Protein AF-0000000067630186 (afdb_homodimer)

InterPro domains:
  IPR001079 Galectin, carbohydrate recognition domain [PF00337] (6-133)
  IPR001079 Galectin, carbohydrate recognition domain [PS51304] (6-136)
  IPR001079 Galectin, carbohydrate recognition domain [SM00276] (6-136)
  IPR001079 Galectin, carbohydrate recognition domain [SM00908] (10-135)
  IPR001079 Galectin, carbohydrate recognition domain [cd00070] (5-133)
  IPR013320 Concanavalin A-like lectin/glucanase domain superfamily [SSF49899] (4-134)
  IPR044156 Galectin-like [PTHR11346] (5-134)

Foldseek 3Di:
DDFDDAFDKDWDFDDAQKKKKWKWWFAPDPQFKKKKFFFLDSDPQGKTFWIWMDRAQAKIKIWIGHPNDTDDIDIDGDHPDDHGDMKMWMWHHHPFFTFIDIPNHTGDTHGGPDHSRSGTMMTMHTGIGTDDMDMDDDD/DDFDDAFDKDWDFDDAFKKKKWKWWFAPDPQFKKKKFFFLDPDPQGKTQWIWMDRAQAKIKIWIGHPNDTDDIDIDGDHPDDHGDMKMWMWHHHPFFTFIDIPNHTGDTHGGPDHSRSGTMMTMHTGIGTDDMDMDDDD

Sequence (278 aa):
MSSLPVPYKLPVSLSVGSCVIIKGTPIFINDPQLQVNFYTDMDEDSDIAFHFRVHFGNHVVMNRREFGIWMLEETTDYVPFEDGKQFELCIYVHYNEYEIKVNGIRIYGFVHRIPPSFVKMMQVSRDVSLTSVCVCNGRMSSLPVPYKLPVSLSVGSCVIIKGTPIFINDPQLQVNFYTDMDEDSDIAFHFRVHFGNHVVMNRREFGIWMLEETTDYVPFEDGKQFELCIYVHYNEYEIKVNGIRIYGFVHRIPPSFVKMMQVSRDVSLTSVCVCNGR

Structure (mmCIF, N/CA/C/O backbone):
data_AF-0000000067630186-model_v1
#
loop_
_entity.id
_entity.type
_entity.pdbx_description
1 polymer Galectin
#
loop_
_atom_site.group_PDB
_atom_site.id
_atom_site.type_symbol
_atom_site.label_atom_id
_atom_site.label_alt_id
_atom_site.label_comp_id
_atom_site.label_asym_id
_atom_site.label_entity_id
_atom_site.label_seq_id
_atom_site.pdbx_PDB_ins_code
_atom_site.Cartn_x
_atom_site.Cartn_y
_atom_site.Cartn_z
_atom_site.occupancy
_atom_site.B_iso_or_equiv
_atom_site.auth_seq_id
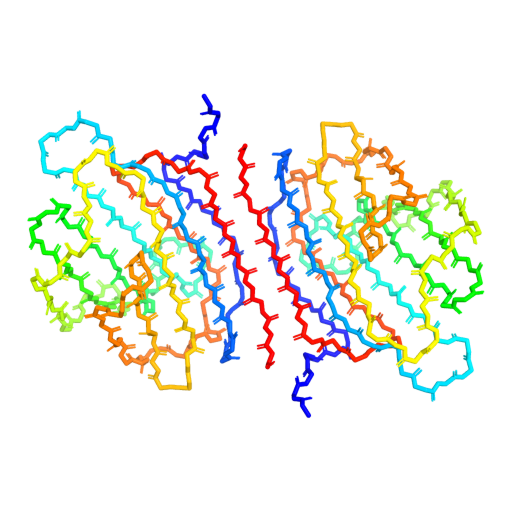_atom_site.auth_comp_id
_atom_site.auth_asym_id
_atom_site.auth_atom_id
_atom_site.pdbx_PDB_model_num
ATOM 1 N N . MET A 1 1 ? -4.945 -14.508 16.531 1 44.03 1 MET A N 1
ATOM 2 C CA . MET A 1 1 ? -4.266 -13.375 15.898 1 44.03 1 MET A CA 1
ATOM 3 C C . MET A 1 1 ? -5.023 -12.898 14.664 1 44.03 1 MET A C 1
ATOM 5 O O . MET A 1 1 ? -5.375 -13.703 13.797 1 44.03 1 MET A O 1
ATOM 9 N N . SER A 1 2 ? -5.633 -11.766 14.602 1 68.88 2 SER A N 1
ATOM 10 C CA . SER A 1 2 ? -6.637 -11.344 13.625 1 68.88 2 SER A CA 1
ATOM 11 C C . SER A 1 2 ? -6.066 -11.344 12.211 1 68.88 2 SER A C 1
ATOM 13 O O . SER A 1 2 ? -4.895 -11.016 12.008 1 68.88 2 SER A O 1
ATOM 15 N N . SER A 1 3 ? -6.523 -12.141 11.406 1 88.25 3 SER A N 1
ATOM 16 C CA . SER A 1 3 ? -6.137 -12.328 10.008 1 88.25 3 SER A CA 1
ATOM 17 C C . SER A 1 3 ? -6.938 -11.422 9.086 1 88.25 3 SER A C 1
ATOM 19 O O . SER A 1 3 ? -8.062 -11.031 9.414 1 88.25 3 SER A O 1
ATOM 21 N N . LEU A 1 4 ? -6.25 -10.961 8.078 1 96.12 4 LEU A N 1
ATOM 22 C CA . LEU A 1 4 ? -6.977 -10.234 7.039 1 96.12 4 LEU A CA 1
ATOM 23 C C . LEU A 1 4 ? -8.008 -11.133 6.371 1 96.12 4 LEU A C 1
ATOM 25 O O . LEU A 1 4 ? -7.836 -12.359 6.32 1 96.12 4 LEU A O 1
ATOM 29 N N . PRO A 1 5 ? -9.094 -10.57 6.012 1 95.56 5 PRO A N 1
ATOM 30 C CA . PRO A 1 5 ? -10.086 -11.398 5.316 1 95.56 5 PRO A CA 1
ATOM 31 C C . PRO A 1 5 ? -9.547 -12.008 4.027 1 95.56 5 PRO A C 1
ATOM 33 O O . PRO A 1 5 ? -8.711 -11.398 3.352 1 95.56 5 PRO A O 1
ATOM 36 N N . VAL A 1 6 ? -10.039 -13.219 3.652 1 97.44 6 VAL A N 1
ATOM 37 C CA . VAL A 1 6 ? -9.672 -13.891 2.408 1 97.44 6 VAL A CA 1
ATOM 38 C C . VAL A 1 6 ? -10.938 -14.305 1.655 1 97.44 6 VAL A C 1
ATOM 40 O O . VAL A 1 6 ? -11.797 -15 2.205 1 97.44 6 VAL A O 1
ATOM 43 N N . PRO A 1 7 ? -11.039 -13.906 0.423 1 98.12 7 PRO A N 1
ATOM 44 C CA . PRO A 1 7 ? -10.062 -13.172 -0.394 1 98.12 7 PRO A CA 1
ATOM 45 C C . PRO A 1 7 ? -9.859 -11.734 0.079 1 98.12 7 PRO A C 1
ATOM 47 O O . PRO A 1 7 ? -10.797 -11.102 0.579 1 98.12 7 PRO A O 1
ATOM 50 N N . TYR A 1 8 ? -8.617 -11.336 0.004 1 97.88 8 TYR A N 1
ATOM 51 C CA . TYR A 1 8 ? -8.242 -9.977 0.354 1 97.88 8 TYR A CA 1
ATOM 52 C C . TYR A 1 8 ? -7.996 -9.141 -0.896 1 97.88 8 TYR A C 1
ATOM 54 O O . TYR A 1 8 ? -7.152 -9.484 -1.725 1 97.88 8 TYR A O 1
ATOM 62 N N . LYS A 1 9 ? -8.758 -8.039 -1.012 1 98.12 9 LYS A N 1
ATOM 63 C CA . LYS A 1 9 ? -8.617 -7.133 -2.15 1 98.12 9 LYS A CA 1
ATOM 64 C C . LYS A 1 9 ? -8.055 -5.785 -1.716 1 98.12 9 LYS A C 1
ATOM 66 O O . LYS A 1 9 ? -8.438 -5.25 -0.675 1 98.12 9 LYS A O 1
ATOM 71 N N . LEU A 1 10 ? -7.152 -5.281 -2.496 1 98.19 10 LEU A N 1
ATOM 72 C CA . LEU A 1 10 ? -6.449 -4.043 -2.17 1 98.19 10 LEU A CA 1
ATOM 73 C C . LEU A 1 10 ? -6.188 -3.221 -3.428 1 98.19 10 LEU A C 1
ATOM 75 O O . LEU A 1 10 ? -5.535 -3.693 -4.359 1 98.19 10 LEU A O 1
ATOM 79 N N . PRO A 1 11 ? -6.793 -1.967 -3.529 1 98.25 11 PRO A N 1
ATOM 80 C CA . PRO A 1 11 ? -6.352 -1.099 -4.621 1 98.25 11 PRO A CA 1
ATOM 81 C C . PRO A 1 11 ? -4.852 -0.8 -4.57 1 98.25 11 PRO A C 1
ATOM 83 O O . PRO A 1 11 ? -4.309 -0.539 -3.496 1 98.25 11 PRO A O 1
ATOM 86 N N . VAL A 1 12 ? -4.215 -0.848 -5.707 1 98.38 12 VAL A N 1
ATOM 87 C CA . VAL A 1 12 ? -2.773 -0.617 -5.754 1 98.38 12 VAL A CA 1
ATOM 88 C C . VAL A 1 12 ? -2.42 0.188 -7 1 98.38 12 VAL A C 1
ATOM 90 O O . VAL A 1 12 ? -3.229 0.299 -7.926 1 98.38 12 VAL A O 1
ATOM 93 N N . SER A 1 13 ? -1.298 0.817 -6.969 1 97.5 13 SER A N 1
ATOM 94 C CA . SER A 1 13 ? -0.587 1.396 -8.109 1 97.5 13 SER A CA 1
ATOM 95 C C . SER A 1 13 ? 0.878 0.971 -8.117 1 97.5 13 SER A C 1
ATOM 97 O O . SER A 1 13 ? 1.63 1.297 -7.195 1 97.5 13 SER A O 1
ATOM 99 N N . LEU A 1 14 ? 1.224 0.322 -9.188 1 98.06 14 LEU A N 1
ATOM 100 C CA . LEU A 1 14 ? 2.562 -0.257 -9.219 1 98.06 14 LEU A CA 1
ATOM 101 C C . LEU A 1 14 ? 3.398 0.372 -10.328 1 98.06 14 LEU A C 1
ATOM 103 O O . LEU A 1 14 ? 2.873 0.71 -11.398 1 98.06 14 LEU A O 1
ATOM 107 N N . SER A 1 15 ? 4.652 0.539 -10.172 1 96.75 15 SER A N 1
ATOM 108 C CA . SER A 1 15 ? 5.648 1.012 -11.125 1 96.75 15 SER A CA 1
ATOM 109 C C . SER A 1 15 ? 7.016 0.389 -10.852 1 96.75 15 SER A C 1
ATOM 111 O O . SER A 1 15 ? 7.203 -0.293 -9.844 1 96.75 15 SER A O 1
ATOM 113 N N . VAL A 1 16 ? 7.898 0.562 -11.836 1 96.75 16 VAL A N 1
ATOM 114 C CA . VAL A 1 16 ? 9.266 0.097 -11.602 1 96.75 16 VAL A CA 1
ATOM 115 C C . VAL A 1 16 ? 9.758 0.61 -10.25 1 96.75 16 VAL A C 1
ATOM 117 O O . VAL A 1 16 ? 9.594 1.789 -9.93 1 96.75 16 VAL A O 1
ATOM 120 N N . GLY A 1 17 ? 10.273 -0.293 -9.43 1 96.75 17 GLY A N 1
ATOM 121 C CA . GLY A 1 17 ? 10.742 0.065 -8.102 1 96.75 17 GLY A CA 1
A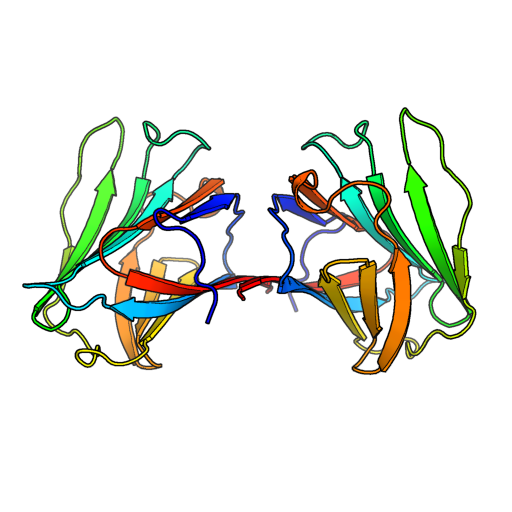TOM 122 C C . GLY A 1 17 ? 9.75 -0.272 -7.004 1 96.75 17 GLY A C 1
ATOM 123 O O . GLY A 1 17 ? 10.094 -0.257 -5.82 1 96.75 17 GLY A O 1
ATOM 124 N N . SER A 1 18 ? 8.523 -0.605 -7.34 1 98.12 18 SER A N 1
ATOM 125 C CA . SER A 1 18 ? 7.531 -1.033 -6.363 1 98.12 18 SER A CA 1
ATOM 126 C C . SER A 1 18 ? 7.832 -2.436 -5.844 1 98.12 18 SER A C 1
ATOM 128 O O . SER A 1 18 ? 8.578 -3.188 -6.473 1 98.12 18 SER A O 1
ATOM 130 N N . CYS A 1 19 ? 7.254 -2.73 -4.699 1 98.38 19 CYS A N 1
ATOM 131 C CA . CYS A 1 19 ? 7.262 -4.098 -4.195 1 98.38 19 CYS A CA 1
ATOM 132 C C . CYS A 1 19 ? 6 -4.395 -3.395 1 98.38 19 CYS A C 1
ATOM 134 O O . CYS A 1 19 ? 5.445 -3.50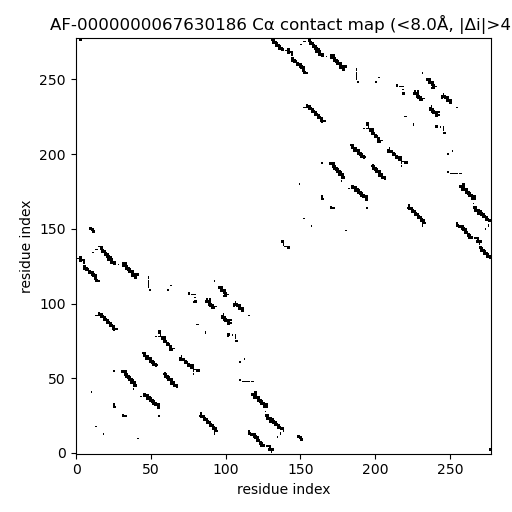2 -2.748 1 98.38 19 CYS A O 1
ATOM 136 N N . VAL A 1 20 ? 5.555 -5.617 -3.447 1 98.81 20 VAL A N 1
ATOM 137 C CA . VAL A 1 20 ? 4.434 -6.145 -2.674 1 98.81 20 VAL A CA 1
ATOM 138 C C . VAL A 1 20 ? 4.918 -7.258 -1.752 1 98.81 20 VAL A C 1
ATOM 140 O O . VAL A 1 20 ? 5.578 -8.203 -2.201 1 98.81 20 VAL A O 1
ATOM 143 N N . ILE A 1 21 ? 4.645 -7.156 -0.469 1 98.75 21 ILE A N 1
ATOM 144 C CA . ILE A 1 21 ? 5.039 -8.156 0.514 1 98.75 21 ILE A CA 1
ATOM 145 C C . ILE A 1 21 ? 3.797 -8.758 1.17 1 98.75 21 ILE A C 1
ATOM 147 O O . ILE A 1 21 ? 2.977 -8.031 1.738 1 98.75 21 ILE A O 1
ATOM 151 N N . ILE A 1 22 ? 3.641 -10.047 1.061 1 98.56 22 ILE A N 1
ATOM 152 C CA . ILE A 1 22 ? 2.504 -10.773 1.615 1 98.56 22 ILE A CA 1
ATOM 153 C C . ILE A 1 22 ? 2.994 -11.789 2.645 1 98.56 22 ILE A C 1
ATOM 155 O O . ILE A 1 22 ? 3.881 -12.594 2.355 1 98.56 22 ILE A O 1
ATOM 159 N N . LYS A 1 23 ? 2.518 -11.742 3.807 1 98.19 23 LYS A N 1
ATOM 160 C CA . LYS A 1 23 ? 2.85 -12.695 4.863 1 98.19 23 LYS A CA 1
ATOM 161 C C . LYS A 1 23 ? 1.609 -13.445 5.336 1 98.19 23 LYS A C 1
ATOM 163 O O . LYS A 1 23 ? 0.537 -12.852 5.48 1 98.19 23 LYS A O 1
ATOM 168 N N . GLY A 1 24 ? 1.775 -14.688 5.578 1 97.12 24 GLY A N 1
ATOM 169 C CA . GLY A 1 24 ? 0.671 -15.516 6.043 1 97.12 24 GLY A CA 1
ATOM 170 C C . GLY A 1 24 ? 1.074 -16.953 6.316 1 97.12 24 GLY A C 1
ATOM 171 O O . GLY A 1 24 ? 2.264 -17.266 6.344 1 97.12 24 GLY A O 1
ATOM 172 N N . THR A 1 25 ? 0.092 -17.766 6.605 1 96.62 25 THR A N 1
ATOM 173 C CA . THR A 1 25 ? 0.254 -19.203 6.852 1 96.62 25 THR A CA 1
ATOM 174 C C . THR A 1 25 ? -0.774 -20 6.059 1 96.62 25 THR A C 1
ATOM 176 O O . THR A 1 25 ? -1.938 -19.609 5.965 1 96.62 25 THR A O 1
ATOM 179 N N . PRO A 1 26 ? -0.304 -21.078 5.445 1 95.94 26 PRO A N 1
ATOM 180 C CA . PRO A 1 26 ? -1.307 -21.938 4.82 1 95.94 26 PRO A CA 1
ATOM 181 C C . PRO A 1 26 ? -2.293 -22.516 5.828 1 95.94 26 PRO A C 1
ATOM 183 O O . PRO A 1 26 ? -1.905 -22.859 6.949 1 95.94 26 PRO A O 1
ATOM 186 N N . ILE A 1 27 ? -3.539 -22.547 5.402 1 94.94 27 ILE A N 1
ATOM 187 C CA . ILE A 1 27 ? -4.52 -23.203 6.254 1 94.94 27 ILE A CA 1
ATOM 188 C C . ILE A 1 27 ? -4.312 -24.719 6.199 1 94.94 27 ILE A C 1
ATOM 190 O O . ILE A 1 27 ? -3.803 -25.25 5.207 1 94.94 27 ILE A O 1
ATOM 194 N N . PHE A 1 28 ? -4.758 -25.391 7.27 1 92.31 28 PHE A N 1
ATOM 195 C CA . PHE A 1 28 ? -4.531 -26.828 7.371 1 92.31 28 PHE A CA 1
ATOM 196 C C . PHE A 1 28 ? -5.578 -27.609 6.586 1 92.31 28 PHE A C 1
ATOM 198 O O . PHE A 1 28 ? -6.621 -27.984 7.129 1 92.31 28 PHE A O 1
ATOM 205 N N . ILE A 1 29 ? -5.316 -27.875 5.344 1 93.69 29 ILE A N 1
ATOM 206 C CA . ILE A 1 29 ? -6.152 -28.688 4.477 1 93.69 29 ILE A CA 1
ATOM 207 C C . ILE A 1 29 ? -5.277 -29.516 3.531 1 93.69 29 ILE A C 1
ATOM 209 O O . ILE A 1 29 ? -4.051 -29.375 3.545 1 93.69 29 ILE A O 1
ATOM 213 N N . ASN A 1 30 ? -5.941 -30.375 2.781 1 91.44 30 ASN A N 1
ATOM 214 C CA . ASN A 1 30 ? -5.207 -31.141 1.783 1 91.44 30 ASN A CA 1
ATOM 215 C C . ASN A 1 30 ? -4.812 -30.281 0.589 1 91.44 30 ASN A C 1
ATOM 217 O O . ASN A 1 30 ? -5.664 -29.625 -0.026 1 91.44 30 ASN A O 1
ATOM 221 N N . ASP A 1 31 ? -3.561 -30.094 0.318 1 91.69 31 ASP A N 1
ATOM 222 C CA . ASP A 1 31 ? -2.986 -29.391 -0.823 1 91.69 31 ASP A CA 1
ATOM 223 C C . ASP A 1 31 ? -3.361 -27.906 -0.799 1 91.69 31 ASP A C 1
ATOM 225 O O . ASP A 1 31 ? -3.979 -27.406 -1.739 1 91.69 31 ASP A O 1
ATOM 229 N N . PRO A 1 32 ? -3.131 -27.234 0.315 1 95.06 32 PRO A N 1
ATOM 230 C CA . PRO A 1 32 ? -3.443 -25.797 0.381 1 95.06 32 PRO A CA 1
ATOM 231 C C . PRO A 1 32 ? -2.785 -25 -0.741 1 95.06 32 PRO A C 1
ATOM 233 O O . PRO A 1 32 ? -1.66 -25.312 -1.143 1 95.06 32 PRO A O 1
ATOM 236 N N . GLN A 1 33 ? -3.535 -23.984 -1.229 1 96.75 33 GLN A N 1
ATOM 237 C CA . GLN A 1 33 ? -3.041 -23.141 -2.305 1 96.75 33 GLN A CA 1
ATOM 238 C C . GLN A 1 33 ? -3.078 -21.672 -1.903 1 96.75 33 GLN A C 1
ATOM 240 O O . GLN A 1 33 ? -3.852 -21.281 -1.027 1 96.75 33 GLN A O 1
ATOM 245 N N . LEU A 1 34 ? -2.229 -20.906 -2.436 1 97.88 34 LEU A N 1
ATOM 246 C CA . LEU A 1 34 ? -2.275 -19.453 -2.424 1 97.88 34 LEU A CA 1
ATOM 247 C C . LEU A 1 34 ? -2.357 -18.891 -3.844 1 97.88 34 LEU A C 1
ATOM 249 O O . LEU A 1 34 ? -1.664 -19.375 -4.742 1 97.88 34 LEU A O 1
ATOM 253 N N . GLN A 1 35 ? -3.195 -17.906 -3.988 1 98.69 35 GLN A N 1
ATOM 254 C CA . GLN A 1 35 ? -3.334 -17.25 -5.285 1 98.69 35 GLN A CA 1
ATOM 255 C C . GLN A 1 35 ? -3.236 -15.727 -5.145 1 98.69 35 GLN A C 1
ATOM 257 O O . GLN A 1 35 ? -3.828 -15.141 -4.234 1 98.69 35 GLN A O 1
ATOM 262 N N . VAL A 1 36 ? -2.434 -15.117 -5.996 1 98.88 36 VAL A N 1
ATOM 263 C CA . VAL A 1 36 ? -2.312 -13.664 -6.086 1 98.88 36 VAL A CA 1
ATOM 264 C C . VAL A 1 36 ? -2.596 -13.211 -7.512 1 98.88 36 VAL A C 1
ATOM 266 O O . VAL A 1 36 ? -1.981 -13.703 -8.461 1 98.88 36 VAL A O 1
ATOM 269 N N . ASN A 1 37 ? -3.562 -12.328 -7.652 1 98.88 37 ASN A N 1
ATOM 270 C CA . ASN A 1 37 ? -3.852 -11.734 -8.953 1 98.88 37 ASN A CA 1
ATOM 271 C C . ASN A 1 37 ? -3.633 -10.219 -8.945 1 98.88 37 ASN A C 1
ATOM 273 O O . ASN A 1 37 ? -4.074 -9.531 -8.023 1 98.88 37 ASN A O 1
ATOM 277 N N . PHE A 1 38 ? -2.883 -9.688 -9.961 1 98.88 38 PHE A N 1
ATOM 278 C CA . PHE A 1 38 ? -2.824 -8.266 -10.266 1 98.88 38 PHE A CA 1
ATOM 279 C C . PHE A 1 38 ? -3.785 -7.918 -11.398 1 98.88 38 PHE A C 1
ATOM 281 O O . PHE A 1 38 ? -3.504 -8.195 -12.57 1 98.88 38 PHE A O 1
ATOM 288 N N . TYR A 1 39 ? -4.867 -7.254 -11.062 1 98.88 39 TYR A N 1
ATOM 289 C CA . TYR A 1 39 ? -5.898 -6.922 -12.039 1 98.88 39 TYR A CA 1
ATOM 290 C C . TYR A 1 39 ? -5.648 -5.547 -12.648 1 98.88 39 TYR A C 1
ATOM 292 O O . TYR A 1 39 ? -5.164 -4.637 -11.969 1 98.88 39 TYR A O 1
ATOM 300 N N . THR A 1 40 ? -6.062 -5.383 -13.922 1 98.75 40 THR A N 1
ATOM 301 C CA . THR A 1 40 ? -5.82 -4.125 -14.617 1 98.75 40 THR A CA 1
ATOM 302 C C . THR A 1 40 ? -6.961 -3.139 -14.367 1 98.75 40 THR A C 1
ATOM 304 O O . THR A 1 40 ? -6.91 -1.997 -14.828 1 98.75 40 THR A O 1
ATOM 307 N N . ASP A 1 41 ? -8.031 -3.529 -13.656 1 98.12 41 ASP A N 1
ATOM 308 C CA . ASP A 1 41 ? -9.117 -2.678 -13.188 1 98.12 41 ASP A CA 1
ATOM 309 C C . ASP A 1 41 ? -9.648 -3.162 -11.836 1 98.12 41 ASP A C 1
ATOM 311 O O . ASP A 1 41 ? -9.195 -4.18 -11.312 1 98.12 41 ASP A O 1
ATOM 315 N N . MET A 1 42 ? -10.57 -2.477 -11.266 1 96.38 42 MET A N 1
ATOM 316 C CA . MET A 1 42 ? -11.094 -2.773 -9.938 1 96.38 42 MET A CA 1
ATOM 317 C C . MET A 1 42 ? -12.031 -3.977 -9.977 1 96.38 42 MET A C 1
ATOM 319 O O . MET A 1 42 ? -12.383 -4.527 -8.938 1 96.38 42 MET A O 1
ATOM 323 N N . ASP A 1 43 ? -12.328 -4.395 -11.195 1 96.62 43 ASP A N 1
ATOM 324 C CA . ASP A 1 43 ? -13.258 -5.504 -11.359 1 96.62 43 ASP A CA 1
ATOM 325 C C . ASP A 1 43 ? -12.516 -6.801 -11.68 1 96.62 43 ASP A C 1
ATOM 327 O O . ASP A 1 43 ? -11.539 -6.797 -12.43 1 96.62 43 ASP A O 1
ATOM 331 N N . GLU A 1 44 ? -13.008 -7.91 -11.25 1 96.25 44 GLU A N 1
ATOM 332 C CA . GLU A 1 44 ? -12.328 -9.195 -11.375 1 96.25 44 GLU A CA 1
ATOM 333 C C . GLU A 1 44 ? -12.477 -9.766 -12.781 1 96.25 44 GLU A C 1
ATOM 335 O O . GLU A 1 44 ? -11.852 -10.773 -13.117 1 96.25 44 GLU A O 1
ATOM 340 N N . ASP A 1 45 ? -13.281 -9.109 -13.648 1 97.31 45 ASP A N 1
ATOM 341 C CA . ASP A 1 45 ? -13.422 -9.531 -15.039 1 97.31 45 ASP A CA 1
ATOM 342 C C . ASP A 1 45 ? -12.359 -8.891 -15.922 1 97.31 45 ASP A C 1
ATOM 344 O O . ASP A 1 45 ? -12.195 -9.273 -17.078 1 97.31 45 ASP A O 1
ATOM 348 N N . SER A 1 46 ? -11.633 -7.98 -15.32 1 98.38 46 SER A N 1
ATOM 349 C CA . SER A 1 46 ? -10.602 -7.297 -16.094 1 98.38 46 SER A CA 1
ATOM 350 C C . SER A 1 46 ? -9.406 -8.211 -16.344 1 98.38 46 SER A C 1
ATOM 352 O O . SER A 1 46 ? -9.383 -9.359 -15.891 1 98.38 46 SER A O 1
ATOM 354 N N . ASP A 1 47 ? -8.516 -7.723 -17.156 1 98.75 47 ASP A N 1
ATOM 355 C CA . ASP A 1 47 ? -7.305 -8.484 -17.453 1 98.75 47 ASP A CA 1
ATOM 356 C C . ASP A 1 47 ? -6.453 -8.68 -16.203 1 98.75 47 ASP A C 1
ATOM 358 O O . ASP A 1 47 ? -6.551 -7.895 -15.25 1 98.75 47 ASP A O 1
ATOM 362 N N . ILE A 1 48 ? -5.734 -9.75 -16.172 1 98.88 48 ILE A N 1
ATOM 363 C CA . ILE A 1 48 ? -4.785 -10.062 -15.117 1 98.88 48 ILE A CA 1
ATOM 364 C C . ILE A 1 48 ? -3.359 -9.953 -15.648 1 98.88 48 ILE A C 1
ATOM 366 O O . ILE A 1 48 ? -2.945 -10.742 -16.5 1 98.88 48 ILE A O 1
ATOM 370 N N . ALA A 1 49 ? -2.629 -8.992 -15.141 1 98.88 49 ALA A N 1
ATOM 371 C CA . ALA A 1 49 ? -1.269 -8.75 -15.609 1 98.88 49 ALA A CA 1
ATOM 372 C C . ALA A 1 49 ? -0.307 -9.812 -15.086 1 98.88 49 ALA A C 1
ATOM 374 O O . ALA A 1 49 ? 0.671 -10.156 -15.758 1 98.88 49 ALA A O 1
ATOM 375 N N . PHE A 1 50 ? -0.61 -10.312 -13.938 1 98.88 50 PHE A N 1
ATOM 376 C CA . PHE A 1 50 ? 0.221 -11.312 -13.266 1 98.88 50 PHE A CA 1
ATOM 377 C C . PHE A 1 50 ? -0.623 -12.203 -12.367 1 98.88 50 PHE A C 1
ATOM 379 O O . PHE A 1 50 ? -1.321 -11.719 -11.477 1 98.88 50 PHE A O 1
ATOM 386 N N . HIS A 1 51 ? -0.661 -13.391 -12.633 1 98.81 51 HIS A N 1
ATOM 387 C CA . HIS A 1 51 ? -1.307 -14.445 -11.867 1 98.81 51 HIS A CA 1
ATOM 388 C C . HIS A 1 51 ? -0.276 -15.375 -11.227 1 98.81 51 HIS A C 1
ATOM 390 O O . HIS A 1 51 ? 0.576 -15.93 -11.922 1 98.81 51 HIS A O 1
ATOM 396 N N . PHE A 1 52 ? -0.333 -15.523 -9.977 1 98.69 52 PHE A N 1
ATOM 397 C CA . PHE A 1 52 ? 0.552 -16.406 -9.219 1 98.69 52 PHE A CA 1
ATOM 398 C C . PHE A 1 52 ? -0.251 -17.406 -8.391 1 98.69 52 PHE A C 1
ATOM 400 O O . PHE A 1 52 ? -1.083 -17.016 -7.574 1 98.69 52 PHE A O 1
ATOM 407 N N . ARG A 1 53 ? -0.061 -18.594 -8.609 1 97.69 53 ARG A N 1
ATOM 408 C CA . ARG A 1 53 ? -0.698 -19.641 -7.828 1 97.69 53 ARG A CA 1
ATOM 409 C C . ARG A 1 53 ? 0.328 -20.672 -7.352 1 97.69 53 ARG A C 1
ATOM 411 O O . ARG A 1 53 ? 1.077 -21.219 -8.156 1 97.69 53 ARG A O 1
ATOM 418 N N . VAL A 1 54 ? 0.333 -20.953 -6.074 1 96.56 54 VAL A N 1
ATOM 419 C CA . VAL A 1 54 ? 1.258 -21.938 -5.547 1 96.56 54 VAL A CA 1
ATOM 420 C C . VAL A 1 54 ? 0.476 -23.047 -4.848 1 96.56 54 VAL A C 1
ATOM 422 O O . VAL A 1 54 ? -0.496 -22.781 -4.137 1 96.56 54 VAL A O 1
ATOM 425 N N . HIS A 1 55 ? 0.801 -24.234 -5.219 1 94.69 55 HIS A N 1
ATOM 426 C CA . HIS A 1 55 ? 0.467 -25.406 -4.434 1 94.69 55 HIS A CA 1
ATOM 427 C C . HIS A 1 55 ? 1.537 -25.688 -3.385 1 94.69 55 HIS A C 1
ATOM 429 O O . HIS A 1 55 ? 2.619 -26.188 -3.715 1 94.69 55 HIS A O 1
ATOM 435 N N . PHE A 1 56 ? 1.236 -25.359 -2.141 1 92.88 56 PHE A N 1
ATOM 436 C CA . PHE A 1 56 ? 2.254 -25.422 -1.1 1 92.88 56 PHE A CA 1
ATOM 437 C C . PHE A 1 56 ? 2.908 -26.797 -1.056 1 92.88 56 PHE A C 1
ATOM 439 O O . PHE A 1 56 ? 2.223 -27.812 -0.935 1 92.88 56 PHE A O 1
ATOM 446 N N . GLY A 1 57 ? 4.219 -26.797 -1.172 1 83 57 GLY A N 1
ATOM 447 C CA . GLY A 1 57 ? 4.984 -28.031 -1.134 1 83 57 GLY A CA 1
ATOM 448 C C . GLY A 1 57 ? 5.023 -28.75 -2.467 1 83 57 GLY A C 1
ATOM 449 O O . GLY A 1 57 ? 5.668 -29.797 -2.596 1 83 57 GLY A O 1
ATOM 450 N N . ASN A 1 58 ? 4.492 -28.188 -3.549 1 90.31 58 ASN A N 1
ATOM 451 C CA . ASN A 1 58 ? 4.395 -28.922 -4.812 1 90.31 58 ASN A CA 1
ATOM 452 C C . ASN A 1 58 ? 4.953 -28.094 -5.973 1 90.31 58 ASN A C 1
ATOM 454 O O . ASN A 1 58 ? 6.098 -28.297 -6.379 1 90.31 58 ASN A O 1
ATOM 458 N N . HIS A 1 59 ? 4.098 -27.078 -6.418 1 94.44 59 HIS A N 1
ATOM 459 C CA . HIS A 1 59 ? 4.594 -26.312 -7.559 1 94.44 59 HIS A CA 1
ATOM 460 C C . HIS A 1 59 ? 3.928 -24.953 -7.633 1 94.44 59 HIS A C 1
ATOM 462 O O . HIS A 1 59 ? 2.934 -24.688 -6.945 1 94.44 59 HIS A O 1
ATOM 468 N N . VAL A 1 60 ? 4.492 -24.078 -8.445 1 96.5 60 VAL A N 1
ATOM 469 C CA . VAL A 1 60 ? 4.012 -22.719 -8.688 1 96.5 60 VAL A CA 1
ATOM 470 C C . VAL A 1 60 ? 3.588 -22.578 -10.148 1 96.5 60 VAL A C 1
ATOM 472 O O . VAL A 1 60 ? 4.273 -23.062 -11.047 1 96.5 60 VAL A O 1
ATOM 475 N N . VAL A 1 61 ? 2.467 -21.969 -10.328 1 97.69 61 VAL A N 1
ATOM 476 C CA . VAL A 1 61 ? 1.974 -21.641 -11.656 1 97.69 61 VAL A CA 1
ATOM 477 C C . VAL A 1 61 ? 1.877 -20.125 -11.82 1 97.69 61 VAL A C 1
ATOM 479 O O . VAL A 1 61 ? 1.367 -19.438 -10.93 1 97.69 61 VAL A O 1
ATOM 482 N N . MET A 1 62 ? 2.412 -19.578 -12.906 1 98.12 62 MET A N 1
ATOM 483 C CA . MET A 1 62 ? 2.314 -18.156 -13.25 1 98.12 62 MET A CA 1
ATOM 484 C C . MET A 1 62 ? 1.731 -17.969 -14.648 1 98.12 62 MET A C 1
ATOM 486 O O . MET A 1 62 ? 1.962 -18.797 -15.531 1 98.12 62 MET A O 1
ATOM 490 N N . ASN A 1 63 ? 0.963 -16.969 -14.781 1 98.56 63 ASN A N 1
ATOM 491 C CA . ASN A 1 63 ? 0.278 -16.703 -16.047 1 98.56 63 ASN A CA 1
ATOM 492 C C . ASN A 1 63 ? -0.243 -15.281 -16.125 1 98.56 63 ASN A C 1
ATOM 494 O O . ASN A 1 63 ? 0.054 -14.461 -15.25 1 98.56 63 ASN A O 1
ATOM 498 N N . ARG A 1 64 ? -0.862 -14.93 -17.141 1 98.44 64 ARG A N 1
ATOM 499 C CA . ARG A 1 64 ? -1.642 -13.711 -17.297 1 98.44 64 ARG A CA 1
ATOM 500 C C . ARG A 1 64 ? -2.934 -13.984 -18.062 1 98.44 64 ARG A C 1
ATOM 502 O O . ARG A 1 64 ? -3.051 -15 -18.75 1 98.44 64 ARG A O 1
ATOM 509 N N . ARG A 1 65 ? -3.863 -13.219 -17.875 1 98.69 65 ARG A N 1
ATOM 510 C CA . ARG A 1 65 ? -5.145 -13.336 -18.562 1 98.69 65 ARG A CA 1
ATOM 511 C C . ARG A 1 65 ? -5.473 -12.055 -19.328 1 98.69 65 ARG A C 1
ATOM 513 O O . ARG A 1 65 ? -5.473 -10.969 -18.75 1 98.69 65 ARG A O 1
ATOM 520 N N . GLU A 1 66 ? -5.684 -12.188 -20.609 1 97.75 66 GLU A N 1
ATOM 521 C CA . GLU A 1 66 ? -6.039 -11.062 -21.469 1 97.75 66 GLU A CA 1
ATOM 522 C C . GLU A 1 66 ? -7.316 -11.344 -22.25 1 97.75 66 GLU A C 1
ATOM 524 O O . GLU A 1 66 ? -7.438 -12.391 -22.891 1 97.75 66 GLU A O 1
ATOM 529 N N . PHE A 1 67 ? -8.195 -10.43 -22.125 1 96.62 67 PHE A N 1
ATOM 530 C CA . PHE A 1 67 ? -9.469 -10.539 -22.812 1 96.62 67 PHE A CA 1
ATOM 531 C C . PHE A 1 67 ? -10.156 -11.867 -22.484 1 96.62 67 PHE A C 1
ATOM 533 O O . PHE A 1 67 ? -10.641 -12.555 -23.391 1 96.62 67 PHE A O 1
ATOM 540 N N . GLY A 1 68 ? -10.016 -12.219 -21.312 1 96.25 68 GLY A N 1
ATOM 541 C CA . GLY A 1 68 ? -10.719 -13.391 -20.812 1 96.25 68 GLY A CA 1
ATOM 542 C C . GLY A 1 68 ? -10.008 -14.695 -21.125 1 96.25 68 GLY A C 1
ATOM 543 O O . GLY A 1 68 ? -10.516 -15.773 -20.797 1 96.25 68 GLY A O 1
ATOM 544 N N . ILE A 1 69 ? -8.844 -14.594 -21.719 1 97.75 69 ILE A N 1
ATOM 545 C CA . ILE A 1 69 ? -8.148 -15.797 -22.156 1 97.75 69 ILE A CA 1
ATOM 546 C C . ILE A 1 69 ? -6.832 -15.938 -21.391 1 97.75 69 ILE A C 1
ATOM 548 O O . ILE A 1 69 ? -6.027 -15.008 -21.344 1 97.75 69 ILE A O 1
ATOM 552 N N . TRP A 1 70 ? -6.73 -17.078 -20.75 1 98.25 70 TRP A N 1
ATOM 553 C CA . TRP A 1 70 ? -5.441 -17.391 -20.141 1 98.25 70 TRP A CA 1
ATOM 554 C C . TRP A 1 70 ? -4.383 -17.656 -21.219 1 98.25 70 TRP A C 1
ATOM 556 O O . TRP A 1 70 ? -4.648 -18.328 -22.219 1 98.25 70 TRP A O 1
ATOM 566 N N . MET A 1 71 ? -3.174 -17.109 -20.953 1 97.88 71 MET A N 1
ATOM 567 C CA . MET A 1 71 ? -2.119 -17.266 -21.953 1 97.88 71 MET A CA 1
ATOM 568 C C . MET A 1 71 ? -1.219 -18.438 -21.625 1 97.88 71 MET A C 1
ATOM 570 O O . MET A 1 71 ? -1.692 -19.469 -21.125 1 97.88 71 MET A O 1
ATOM 574 N N . LEU A 1 72 ? 0.047 -18.422 -22.125 1 96.62 72 LEU A N 1
ATOM 575 C CA . LEU A 1 72 ? 0.95 -19.531 -21.859 1 96.62 72 LEU A CA 1
ATOM 576 C C . LEU A 1 72 ? 1.382 -19.547 -20.406 1 96.62 72 LEU A C 1
ATOM 578 O O . LEU A 1 72 ? 1.962 -18.578 -19.906 1 96.62 72 LEU A O 1
ATOM 582 N N . GLU A 1 73 ? 1.14 -20.625 -19.797 1 97.06 73 GLU A N 1
ATOM 583 C CA . GLU A 1 73 ? 1.479 -20.781 -18.391 1 97.06 73 GLU A CA 1
ATOM 584 C C . GLU A 1 73 ? 2.975 -21.031 -18.203 1 97.06 73 GLU A C 1
ATOM 586 O O . GLU A 1 73 ? 3.594 -21.75 -19 1 97.06 73 GLU A O 1
ATOM 591 N N . GLU A 1 74 ? 3.531 -20.422 -17.219 1 97.38 74 GLU A N 1
ATOM 592 C CA . GLU A 1 74 ? 4.887 -20.688 -16.75 1 97.38 74 GLU A CA 1
ATOM 593 C C . GLU A 1 74 ? 4.879 -21.359 -15.383 1 97.38 74 GLU A C 1
ATOM 595 O O . GLU A 1 74 ? 4.156 -20.938 -14.477 1 97.38 74 GLU A O 1
ATOM 600 N N . THR A 1 75 ? 5.699 -22.453 -15.219 1 96.75 75 THR A N 1
ATOM 601 C CA . THR A 1 75 ? 5.652 -23.203 -13.977 1 96.75 75 THR A CA 1
ATOM 602 C C . THR A 1 75 ? 7.059 -23.438 -13.43 1 96.75 75 THR A C 1
ATOM 604 O O . THR A 1 75 ? 8.039 -23.359 -14.172 1 96.75 75 THR A O 1
ATOM 607 N N . THR A 1 76 ? 7.113 -23.547 -12.188 1 95.69 76 THR A N 1
ATOM 608 C CA . THR A 1 76 ? 8.336 -24 -11.523 1 95.69 76 THR A CA 1
ATOM 609 C C . THR A 1 76 ? 8.016 -24.922 -10.359 1 95.69 76 THR A C 1
ATOM 611 O O . THR A 1 76 ? 6.988 -24.766 -9.695 1 95.69 76 THR A O 1
ATOM 614 N N . ASP A 1 77 ? 8.945 -25.891 -10.062 1 92.94 77 ASP A N 1
ATOM 615 C CA . ASP A 1 77 ? 8.758 -26.828 -8.961 1 92.94 77 ASP A CA 1
ATOM 616 C C . ASP A 1 77 ? 9.547 -26.406 -7.73 1 92.94 77 ASP A C 1
ATOM 618 O O . ASP A 1 77 ? 9.43 -27 -6.664 1 92.94 77 ASP A O 1
ATOM 622 N N . TYR A 1 78 ? 10.258 -25.453 -7.945 1 89.81 78 TYR A N 1
ATOM 623 C CA . TYR A 1 78 ? 11 -24.938 -6.801 1 89.81 78 TYR A CA 1
ATOM 624 C C . TYR A 1 78 ? 10.109 -24.078 -5.914 1 89.81 78 TYR A C 1
ATOM 626 O O . TYR A 1 78 ? 9.789 -22.938 -6.27 1 89.81 78 TYR A O 1
ATOM 634 N N . VAL A 1 79 ? 9.719 -24.594 -4.766 1 86.25 79 VAL A N 1
ATOM 635 C CA . VAL A 1 79 ? 8.766 -23.922 -3.883 1 86.25 79 VAL A CA 1
ATOM 636 C C . VAL A 1 79 ? 9.32 -23.891 -2.461 1 86.25 79 VAL A C 1
ATOM 638 O O . VAL A 1 79 ? 9.117 -24.812 -1.682 1 86.25 79 VAL A O 1
ATOM 641 N N . PRO A 1 80 ? 9.984 -22.812 -2.072 1 90.69 80 PRO A N 1
ATOM 642 C CA . PRO A 1 80 ? 10.562 -22.766 -0.729 1 90.69 80 PRO A CA 1
ATOM 643 C C . PRO A 1 80 ? 9.555 -22.328 0.334 1 90.69 80 PRO A C 1
ATOM 645 O O . PRO A 1 80 ? 9.773 -21.344 1.038 1 90.69 80 PRO A O 1
ATOM 648 N N . PHE A 1 81 ? 8.438 -23.031 0.471 1 89.75 81 PHE A N 1
ATOM 649 C CA . PHE A 1 81 ? 7.438 -22.922 1.527 1 89.75 81 PHE A CA 1
ATOM 650 C C . PHE A 1 81 ? 7.531 -24.109 2.486 1 89.75 81 PHE A C 1
ATOM 652 O O . PHE A 1 81 ? 7.887 -25.219 2.08 1 89.75 81 PHE A O 1
ATOM 659 N N . GLU A 1 82 ? 7.438 -23.828 3.67 1 84.56 82 GLU A N 1
ATOM 660 C CA . GLU A 1 82 ? 7.375 -24.922 4.648 1 84.56 82 GLU A CA 1
ATOM 661 C C . GLU A 1 82 ? 5.941 -25.141 5.129 1 84.56 82 GLU A C 1
ATOM 663 O O . GLU A 1 82 ? 5.227 -24.188 5.438 1 84.56 82 GLU A O 1
ATOM 668 N N . ASP A 1 83 ? 5.621 -26.391 5.148 1 77.81 83 ASP A N 1
ATOM 669 C CA . ASP A 1 83 ? 4.254 -26.734 5.531 1 77.81 83 ASP A CA 1
ATOM 670 C C . ASP A 1 83 ? 3.92 -26.188 6.922 1 77.81 83 ASP A C 1
ATOM 672 O O . ASP A 1 83 ? 4.684 -26.375 7.867 1 77.81 83 ASP A O 1
ATOM 676 N N . GLY A 1 84 ? 2.787 -25.5 6.941 1 81.75 84 GLY A N 1
ATOM 677 C CA . GLY A 1 84 ? 2.264 -25.047 8.219 1 81.75 84 GLY A CA 1
ATOM 678 C C . GLY A 1 84 ? 3.014 -23.859 8.789 1 81.75 84 GLY A C 1
ATOM 679 O O . GLY A 1 84 ? 2.66 -23.344 9.852 1 81.75 84 GLY A O 1
ATOM 680 N N . LYS A 1 85 ? 4.043 -23.5 8.102 1 92.38 85 LYS A N 1
ATOM 681 C CA . LYS A 1 85 ? 4.84 -22.406 8.625 1 92.38 85 LYS A CA 1
ATOM 682 C C . LYS A 1 85 ? 4.484 -21.094 7.938 1 92.38 85 LYS A C 1
ATOM 684 O O . LYS A 1 85 ? 3.945 -21.094 6.828 1 92.38 85 LYS A O 1
ATOM 689 N N . GLN A 1 86 ? 4.75 -20.062 8.711 1 96.5 86 GLN A N 1
ATOM 690 C CA . GLN A 1 86 ? 4.559 -18.734 8.148 1 96.5 86 GLN A CA 1
ATOM 691 C C . GLN A 1 86 ? 5.461 -18.516 6.938 1 96.5 86 GLN A C 1
ATOM 693 O O . GLN A 1 86 ? 6.613 -18.953 6.93 1 96.5 86 GLN A O 1
ATOM 698 N N . PHE A 1 87 ? 4.941 -17.812 5.941 1 97.44 87 PHE A N 1
ATOM 699 C CA . PHE A 1 87 ? 5.723 -17.469 4.758 1 97.44 87 PHE A CA 1
ATOM 700 C C . PHE A 1 87 ? 5.719 -15.969 4.523 1 97.44 87 PHE A C 1
ATOM 702 O O . PHE A 1 87 ? 4.852 -15.258 5.035 1 97.44 87 PHE A O 1
ATOM 709 N N . GLU A 1 88 ? 6.727 -15.555 3.836 1 98.25 88 GLU A N 1
ATOM 710 C CA . GLU A 1 88 ? 6.797 -14.211 3.262 1 98.25 88 GLU A CA 1
ATOM 711 C C . GLU A 1 88 ? 6.992 -14.273 1.748 1 98.25 88 GLU A C 1
ATOM 713 O O . GLU A 1 88 ? 7.977 -14.828 1.263 1 98.25 88 GLU A O 1
ATOM 718 N N . LEU A 1 89 ? 6.012 -13.82 1.057 1 98.31 89 LEU A N 1
ATOM 719 C CA . LEU A 1 89 ? 6.07 -13.711 -0.397 1 98.31 89 LEU A CA 1
ATOM 720 C C . LEU A 1 89 ? 6.34 -12.273 -0.82 1 98.31 89 LEU A C 1
ATOM 722 O O . LEU A 1 89 ? 5.609 -11.359 -0.433 1 98.31 89 LEU A O 1
ATOM 726 N N . CYS A 1 90 ? 7.402 -12.023 -1.616 1 98.75 90 CYS A N 1
ATOM 727 C CA . CYS A 1 90 ? 7.75 -10.703 -2.131 1 98.75 90 CYS A CA 1
ATOM 728 C C . CYS A 1 90 ? 7.676 -10.672 -3.652 1 98.75 90 CYS A C 1
ATOM 730 O O . CYS A 1 90 ? 8.227 -11.547 -4.32 1 98.75 90 CYS A O 1
ATOM 732 N N . ILE A 1 91 ? 6.984 -9.703 -4.172 1 98.81 91 ILE A N 1
ATOM 733 C CA . ILE A 1 91 ? 6.914 -9.469 -5.609 1 98.81 91 ILE A CA 1
ATOM 734 C C . ILE A 1 91 ? 7.512 -8.102 -5.938 1 98.81 91 ILE A C 1
ATOM 736 O O . ILE A 1 91 ? 6.914 -7.066 -5.625 1 98.81 91 ILE A O 1
ATOM 740 N N . TYR A 1 92 ? 8.68 -8.102 -6.602 1 98.69 92 TYR A N 1
ATOM 741 C CA . TYR A 1 92 ? 9.375 -6.875 -6.965 1 98.69 92 TYR A CA 1
ATOM 742 C C . TYR A 1 92 ? 9.102 -6.504 -8.414 1 98.69 92 TYR A C 1
ATOM 744 O O . TYR A 1 92 ? 9.164 -7.355 -9.305 1 98.69 92 TYR A O 1
ATOM 752 N N . VAL A 1 93 ? 8.844 -5.227 -8.594 1 98.75 93 VAL A N 1
ATOM 753 C CA . VAL A 1 93 ? 8.609 -4.754 -9.953 1 98.75 93 VAL A CA 1
ATOM 754 C C . VAL A 1 93 ? 9.898 -4.176 -10.531 1 98.75 93 VAL A C 1
ATOM 756 O O . VAL A 1 93 ? 10.305 -3.07 -10.172 1 98.75 93 VAL A O 1
ATOM 759 N N . HIS A 1 94 ? 10.422 -4.902 -11.391 1 98.31 94 HIS A N 1
ATOM 760 C CA . HIS A 1 94 ? 11.57 -4.422 -12.156 1 98.31 94 HIS A CA 1
ATOM 761 C C . HIS A 1 94 ? 11.141 -3.904 -13.523 1 98.31 94 HIS A C 1
ATOM 763 O O . HIS A 1 94 ? 9.953 -3.918 -13.852 1 98.31 94 HIS A O 1
ATOM 769 N N . TYR A 1 95 ? 12.125 -3.391 -14.203 1 97.88 95 TYR A N 1
ATOM 770 C CA . TYR A 1 95 ? 11.844 -2.848 -15.523 1 97.88 95 TYR A CA 1
ATOM 771 C C . TYR A 1 95 ? 11.266 -3.92 -16.438 1 97.88 95 TYR A C 1
ATOM 773 O O . TYR A 1 95 ? 10.312 -3.666 -17.188 1 97.88 95 TYR A O 1
ATOM 781 N N . ASN A 1 96 ? 11.766 -5.152 -16.328 1 98.38 96 ASN A N 1
ATOM 782 C CA . ASN A 1 96 ? 11.422 -6.16 -17.328 1 98.38 96 ASN A CA 1
ATOM 783 C C . ASN A 1 96 ? 10.477 -7.211 -16.75 1 98.38 96 ASN A C 1
ATOM 785 O O . ASN A 1 96 ? 9.781 -7.902 -17.5 1 98.38 96 ASN A O 1
ATOM 789 N N . GLU A 1 97 ? 10.555 -7.285 -15.406 1 98.81 97 GLU A N 1
ATOM 790 C CA . GLU A 1 97 ? 9.859 -8.453 -14.875 1 98.81 97 GLU A CA 1
ATOM 791 C C . GLU A 1 97 ? 9.352 -8.203 -13.461 1 98.81 97 GLU A C 1
ATOM 793 O O . GLU A 1 97 ? 9.797 -7.266 -12.789 1 98.81 97 GLU A O 1
ATOM 798 N N . TYR A 1 98 ? 8.344 -9.039 -13.062 1 98.75 98 TYR A N 1
ATOM 799 C CA . TYR A 1 98 ? 8.109 -9.289 -11.648 1 98.75 98 TYR A CA 1
ATOM 800 C C . TYR A 1 98 ? 9.094 -10.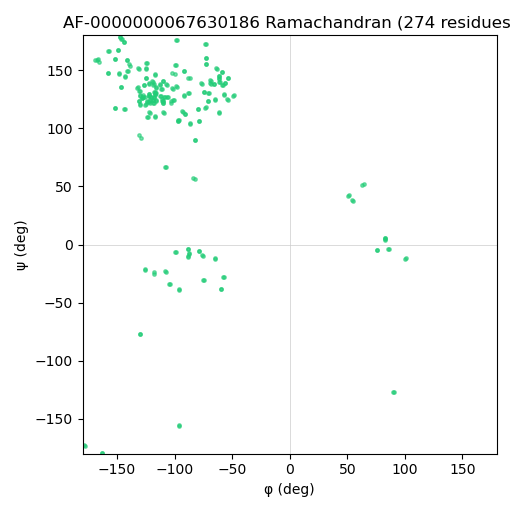32 -11.109 1 98.75 98 TYR A C 1
ATOM 802 O O . TYR A 1 98 ? 9.117 -11.461 -11.57 1 98.75 98 TYR A O 1
ATOM 810 N N . GLU A 1 99 ? 9.914 -9.938 -10.203 1 98.81 99 GLU A N 1
ATOM 811 C CA . GLU A 1 99 ? 10.727 -10.906 -9.484 1 98.81 99 GLU A CA 1
ATOM 812 C C . GLU A 1 99 ? 9.992 -11.453 -8.266 1 98.81 99 GLU A C 1
ATOM 814 O O . GLU A 1 99 ? 9.477 -10.68 -7.449 1 98.81 99 GLU A O 1
ATOM 819 N N . ILE A 1 100 ? 9.977 -12.789 -8.148 1 98.5 100 ILE A N 1
ATOM 820 C CA . ILE A 1 100 ? 9.258 -13.43 -7.051 1 98.5 100 ILE A CA 1
ATOM 821 C C . ILE A 1 100 ? 10.25 -14.047 -6.07 1 98.5 100 ILE A C 1
ATOM 823 O O . ILE A 1 100 ? 11.094 -14.859 -6.461 1 98.5 100 ILE A O 1
ATOM 827 N N . LYS A 1 101 ? 10.148 -13.648 -4.852 1 98 101 LYS A N 1
ATOM 828 C CA . LYS A 1 101 ? 10.945 -14.227 -3.777 1 98 101 LYS A CA 1
ATOM 829 C C . LYS A 1 101 ? 10.055 -14.805 -2.682 1 98 101 LYS A C 1
ATOM 831 O O . LYS A 1 101 ? 9.039 -14.211 -2.32 1 98 101 LYS A O 1
ATOM 836 N N . VAL A 1 102 ? 10.422 -15.922 -2.203 1 97 102 VAL A N 1
ATOM 837 C CA . VAL A 1 102 ? 9.758 -16.547 -1.061 1 97 102 VAL A CA 1
ATOM 838 C C . VAL A 1 102 ? 10.766 -16.766 0.066 1 97 102 VAL A C 1
ATOM 840 O O . VAL A 1 102 ? 11.805 -17.391 -0.137 1 97 102 VAL A O 1
ATOM 843 N N . ASN A 1 103 ? 10.43 -16.188 1.152 1 96.56 103 ASN A N 1
ATOM 844 C CA . ASN A 1 103 ? 11.312 -16.281 2.309 1 96.56 103 ASN A CA 1
ATOM 845 C C . ASN A 1 103 ? 12.742 -15.891 1.958 1 96.56 103 ASN A C 1
ATOM 847 O O . ASN A 1 103 ? 13.688 -16.578 2.324 1 96.56 103 ASN A O 1
ATOM 851 N N . GLY A 1 104 ? 12.844 -14.883 1.215 1 96.62 104 GLY A N 1
ATOM 852 C CA . GLY A 1 104 ? 14.133 -14.297 0.892 1 96.62 104 GLY A CA 1
ATOM 853 C C . GLY A 1 104 ? 14.805 -14.953 -0.299 1 96.62 104 GLY A C 1
ATOM 854 O O . GLY A 1 104 ? 15.828 -14.469 -0.785 1 96.62 104 GLY A O 1
ATOM 855 N N . ILE A 1 105 ? 14.195 -16 -0.827 1 96.25 105 ILE A N 1
ATOM 856 C CA . ILE A 1 105 ? 14.805 -16.766 -1.911 1 96.25 105 ILE A CA 1
ATOM 857 C C . ILE A 1 105 ? 14.086 -16.469 -3.223 1 96.25 105 ILE A C 1
ATOM 859 O O . ILE A 1 105 ? 12.859 -16.578 -3.307 1 96.25 105 ILE A O 1
ATOM 863 N N . ARG A 1 106 ? 14.914 -16.078 -4.258 1 97.44 106 ARG A N 1
ATOM 864 C CA . ARG A 1 106 ? 14.328 -15.836 -5.574 1 97.44 106 ARG A CA 1
ATOM 865 C C . ARG A 1 106 ? 13.883 -17.141 -6.223 1 97.44 106 ARG A C 1
ATOM 867 O O . ARG A 1 106 ? 14.68 -18.078 -6.375 1 97.44 106 ARG A O 1
ATOM 874 N N . ILE A 1 107 ? 12.617 -17.219 -6.734 1 96.56 107 ILE A N 1
ATOM 875 C CA . ILE A 1 107 ? 12.148 -18.484 -7.285 1 96.56 107 ILE A CA 1
ATOM 876 C C . ILE A 1 107 ? 11.836 -18.328 -8.773 1 96.56 107 ILE A C 1
ATOM 878 O O . ILE A 1 107 ? 11.828 -19.297 -9.523 1 96.56 107 ILE A O 1
ATOM 882 N N . TYR A 1 108 ? 11.539 -17.047 -9.219 1 97 108 TYR A N 1
ATOM 883 C CA . TYR A 1 108 ? 11.172 -16.859 -10.617 1 97 108 TYR A CA 1
ATOM 884 C C . TYR A 1 108 ? 11.148 -15.391 -10.992 1 97 108 TYR A C 1
ATOM 886 O O . TYR A 1 108 ? 11.102 -14.523 -10.117 1 97 108 TYR A O 1
ATOM 894 N N . GLY A 1 109 ? 11.25 -15.062 -12.281 1 98.19 109 GLY A N 1
ATOM 895 C CA . GLY A 1 109 ? 10.992 -13.766 -12.898 1 98.19 109 GLY A CA 1
ATOM 896 C C . GLY A 1 109 ? 9.961 -13.828 -14.008 1 98.19 109 GLY A C 1
ATOM 897 O O . GLY A 1 109 ? 10.195 -14.438 -15.047 1 98.19 109 GLY A O 1
ATOM 898 N N . PHE A 1 110 ? 8.828 -13.281 -13.758 1 98.56 110 PHE A N 1
ATOM 899 C CA . PHE A 1 110 ? 7.77 -13.266 -14.758 1 98.56 110 PHE A CA 1
ATOM 900 C C . PHE A 1 110 ? 7.848 -12 -15.609 1 98.56 110 PHE A C 1
ATOM 902 O O . PHE A 1 110 ? 7.57 -10.906 -15.125 1 98.56 110 PHE A O 1
ATOM 909 N N . VAL A 1 111 ? 8.18 -12.164 -16.875 1 98.44 111 VAL A N 1
ATOM 910 C CA . VAL A 1 111 ? 8.375 -11.023 -17.766 1 98.44 111 VAL A CA 1
ATOM 911 C C . VAL A 1 111 ? 7.047 -10.289 -17.953 1 98.44 111 VAL A C 1
ATOM 913 O O . VAL A 1 111 ? 6.004 -10.914 -18.125 1 98.44 111 VAL A O 1
ATOM 916 N N . HIS A 1 112 ? 7.18 -8.93 -17.922 1 98.31 112 HIS A N 1
ATOM 917 C CA . HIS A 1 112 ? 5.969 -8.133 -18.094 1 98.31 112 HIS A CA 1
ATOM 918 C C . HIS A 1 112 ? 5.379 -8.32 -19.484 1 98.31 112 HIS A C 1
ATOM 920 O O . HIS A 1 112 ? 6.059 -8.078 -20.484 1 98.31 112 HIS A O 1
ATOM 926 N N . ARG A 1 113 ? 4.098 -8.695 -19.516 1 97.38 113 ARG A N 1
ATOM 927 C CA . ARG A 1 113 ? 3.352 -8.695 -20.781 1 97.38 113 ARG A CA 1
ATOM 928 C C . ARG A 1 113 ? 2.389 -7.52 -20.844 1 97.38 113 ARG A C 1
ATOM 930 O O . ARG A 1 113 ? 2.076 -7.027 -21.938 1 97.38 113 ARG A O 1
ATOM 937 N N . ILE A 1 114 ? 1.909 -7.227 -19.734 1 98 114 ILE A N 1
ATOM 938 C CA . ILE A 1 114 ? 1.134 -6.016 -19.469 1 98 114 ILE A CA 1
ATOM 939 C C . ILE A 1 114 ? 1.916 -5.09 -18.547 1 98 114 ILE A C 1
ATOM 941 O O . ILE A 1 114 ? 2.391 -5.516 -17.484 1 98 114 ILE A O 1
ATOM 945 N N . PRO A 1 115 ? 2.064 -3.803 -18.969 1 98.06 115 PRO A N 1
ATOM 946 C CA . PRO A 1 115 ? 2.848 -2.912 -18.109 1 98.06 115 PRO A CA 1
ATOM 947 C C . PRO A 1 115 ? 2.309 -2.844 -16.688 1 98.06 115 PRO A C 1
ATOM 949 O O . PRO A 1 115 ? 1.093 -2.777 -16.484 1 98.06 115 PRO A O 1
ATOM 952 N N . PRO A 1 116 ? 3.205 -2.84 -15.648 1 98.31 116 PRO A N 1
ATOM 953 C CA . PRO A 1 116 ? 2.771 -2.791 -14.25 1 98.31 116 PRO A CA 1
ATOM 954 C C . PRO A 1 116 ? 1.907 -1.571 -13.938 1 98.31 116 PRO A C 1
ATOM 956 O O . PRO A 1 116 ? 1.045 -1.627 -13.062 1 98.31 116 PRO A O 1
ATOM 959 N N . SER A 1 117 ? 2.092 -0.452 -14.68 1 97.69 117 SER A N 1
ATOM 960 C CA . SER A 1 117 ? 1.35 0.781 -14.438 1 97.69 117 SER A CA 1
ATOM 961 C C . SER A 1 117 ? -0.138 0.594 -14.719 1 97.69 117 SER A C 1
ATOM 963 O O . SER A 1 117 ? -0.958 1.43 -14.336 1 97.69 117 SER A O 1
ATOM 965 N N . PHE A 1 118 ? -0.515 -0.515 -15.352 1 98.5 118 PHE A N 1
ATOM 966 C CA . PHE A 1 118 ? -1.915 -0.794 -15.648 1 98.5 118 PHE A CA 1
ATOM 967 C C . PHE A 1 118 ? -2.574 -1.54 -14.492 1 98.5 118 PHE A C 1
ATOM 969 O O . PHE A 1 118 ? -3.797 -1.708 -14.477 1 98.5 118 PHE A O 1
ATOM 976 N N . VAL A 1 119 ? -1.845 -2.004 -13.523 1 98.75 119 VAL A N 1
ATOM 977 C CA . VAL A 1 119 ? -2.391 -2.752 -12.398 1 98.75 119 VAL A CA 1
ATOM 978 C C . VAL A 1 119 ? -3.109 -1.8 -11.438 1 98.75 119 VAL A C 1
ATOM 980 O O . VAL A 1 119 ? -2.545 -0.784 -11.023 1 98.75 119 VAL A O 1
ATOM 983 N N . LYS A 1 120 ? -4.379 -2.176 -11.039 1 98.25 120 LYS A N 1
ATOM 984 C CA . LYS A 1 120 ? -5.188 -1.278 -10.227 1 98.25 120 LYS A CA 1
ATOM 985 C C . LYS A 1 120 ? -5.66 -1.973 -8.953 1 98.25 120 LYS A C 1
ATOM 987 O O . LYS A 1 120 ? -6.016 -1.312 -7.969 1 98.25 120 LYS A O 1
ATOM 992 N N . MET A 1 121 ? -5.684 -3.283 -8.984 1 98.62 121 MET A N 1
ATOM 993 C CA . MET A 1 121 ? -6.199 -4.023 -7.836 1 98.62 121 MET A CA 1
ATOM 994 C C . MET A 1 121 ? -5.449 -5.34 -7.66 1 98.62 121 MET A C 1
ATOM 996 O O . MET A 1 121 ? -5.152 -6.027 -8.641 1 98.62 121 MET A O 1
ATOM 1000 N N . MET A 1 122 ? -5.098 -5.652 -6.473 1 98.81 122 MET A N 1
ATOM 1001 C CA . MET A 1 122 ? -4.516 -6.945 -6.121 1 98.81 122 MET A CA 1
ATOM 1002 C C . MET A 1 122 ? -5.492 -7.773 -5.289 1 98.81 122 MET A C 1
ATOM 1004 O O . MET A 1 122 ? -6.199 -7.234 -4.434 1 98.81 122 MET A O 1
ATOM 1008 N N . GLN A 1 123 ? -5.535 -9.031 -5.531 1 98.81 123 GLN A N 1
ATOM 1009 C CA . GLN A 1 123 ? -6.328 -9.953 -4.73 1 98.81 123 GLN A CA 1
ATOM 1010 C C . GLN A 1 123 ? -5.48 -11.125 -4.246 1 98.81 123 GLN A C 1
ATOM 1012 O O . GLN A 1 123 ? -4.734 -11.727 -5.023 1 98.81 123 GLN A O 1
ATOM 1017 N N . VAL A 1 124 ? -5.484 -11.414 -3.012 1 98.69 124 VAL A N 1
ATOM 1018 C CA . VAL A 1 124 ? -4.887 -12.602 -2.408 1 98.69 124 VAL A CA 1
ATOM 1019 C C . VAL A 1 124 ? -5.984 -13.547 -1.932 1 98.69 124 VAL A C 1
ATOM 1021 O O . VAL A 1 124 ? -6.887 -13.141 -1.199 1 98.69 124 VAL A O 1
ATOM 1024 N N . SER A 1 125 ? -5.902 -14.781 -2.363 1 98.62 125 SER A N 1
ATOM 1025 C CA . SER A 1 125 ? -7.039 -15.656 -2.078 1 98.62 125 SER A CA 1
ATOM 1026 C C . SER A 1 125 ? -6.59 -17.094 -1.88 1 98.62 125 SER A C 1
ATOM 1028 O O . SER A 1 125 ? -5.395 -17.391 -1.956 1 98.62 125 SER A O 1
ATOM 1030 N N . ARG A 1 126 ? -7.629 -18 -1.57 1 97.5 126 ARG A N 1
ATOM 1031 C CA . ARG A 1 126 ? -7.566 -19.438 -1.436 1 97.5 126 ARG A CA 1
ATOM 1032 C C . ARG A 1 126 ? -7.258 -19.844 0.002 1 97.5 126 ARG A C 1
ATOM 1034 O O . ARG A 1 126 ? -8 -19.5 0.922 1 97.5 126 ARG A O 1
ATOM 1041 N N . ASP A 1 127 ? -6.234 -20.656 0.173 1 97.38 127 ASP A N 1
ATOM 1042 C CA . ASP A 1 127 ? -6.152 -21.391 1.431 1 97.38 127 ASP A CA 1
ATOM 1043 C C . ASP A 1 127 ? -5.035 -20.844 2.314 1 97.38 127 ASP A C 1
ATOM 1045 O O . ASP A 1 127 ? -4.125 -21.578 2.701 1 97.38 127 ASP A O 1
ATOM 1049 N N . VAL A 1 128 ? -5.23 -19.562 2.779 1 97.06 128 VAL A N 1
ATOM 1050 C CA . VAL A 1 128 ? -4.191 -18.938 3.59 1 97.06 128 VAL A CA 1
ATOM 1051 C C . VAL A 1 128 ? -4.828 -18.078 4.684 1 97.06 128 VAL A C 1
ATOM 1053 O O . VAL A 1 128 ? -5.918 -17.531 4.496 1 97.06 128 VAL A O 1
ATOM 1056 N N . SER A 1 129 ? -4.207 -18.047 5.809 1 96.44 129 SER A N 1
ATOM 1057 C CA . SER A 1 129 ? -4.426 -17.016 6.82 1 96.44 129 SER A CA 1
ATOM 1058 C C . SER A 1 129 ? -3.43 -15.875 6.668 1 96.44 129 SER A C 1
ATOM 1060 O O . SER A 1 129 ? -2.229 -16.062 6.871 1 96.44 129 SER A O 1
ATOM 1062 N N . LEU A 1 130 ? -3.92 -14.68 6.332 1 97.19 130 LEU A N 1
ATOM 1063 C CA . LEU A 1 130 ? -3.049 -13.555 6.004 1 97.19 130 LEU A CA 1
ATOM 1064 C C . LEU A 1 130 ? -2.754 -12.719 7.238 1 97.19 130 LEU A C 1
ATOM 1066 O O . LEU A 1 130 ? -3.676 -12.32 7.957 1 97.19 130 LEU A O 1
ATOM 1070 N N . THR A 1 131 ? -1.5 -12.492 7.461 1 96.81 131 THR A N 1
ATOM 1071 C CA . THR A 1 131 ? -1.096 -11.656 8.586 1 96.81 131 THR A CA 1
ATOM 1072 C C . THR A 1 131 ? -0.85 -10.219 8.141 1 96.81 131 THR A C 1
ATOM 1074 O O . THR A 1 131 ? -1.218 -9.273 8.836 1 96.81 131 THR A O 1
ATOM 1077 N N . SER A 1 132 ? -0.268 -10.031 6.973 1 97.88 132 SER A N 1
ATOM 1078 C CA . SER A 1 132 ? -0.014 -8.672 6.516 1 97.88 132 SER A CA 1
ATOM 1079 C C . SER A 1 132 ? 0.149 -8.617 5 1 97.88 132 SER A C 1
ATOM 1081 O O . SER A 1 132 ? 0.587 -9.594 4.383 1 97.88 132 SER A O 1
ATOM 1083 N N . VAL A 1 133 ? -0.251 -7.543 4.426 1 98.62 133 VAL A N 1
ATOM 1084 C CA . VAL A 1 133 ? -0.015 -7.184 3.033 1 98.62 133 VAL A CA 1
ATOM 1085 C C . VAL A 1 133 ? 0.521 -5.754 2.951 1 98.62 133 VAL A C 1
ATOM 1087 O O . VAL A 1 133 ? -0.109 -4.82 3.451 1 98.62 133 VAL A O 1
ATOM 1090 N N . CYS A 1 134 ? 1.692 -5.574 2.336 1 98.56 134 CYS A N 1
ATOM 1091 C CA . CYS A 1 134 ? 2.33 -4.27 2.223 1 98.56 134 CYS A CA 1
ATOM 1092 C C . CYS A 1 134 ? 2.666 -3.947 0.771 1 98.56 134 CYS A C 1
ATOM 1094 O O . CYS A 1 134 ? 3.131 -4.816 0.031 1 98.56 134 CYS A O 1
ATOM 1096 N N . VAL A 1 135 ? 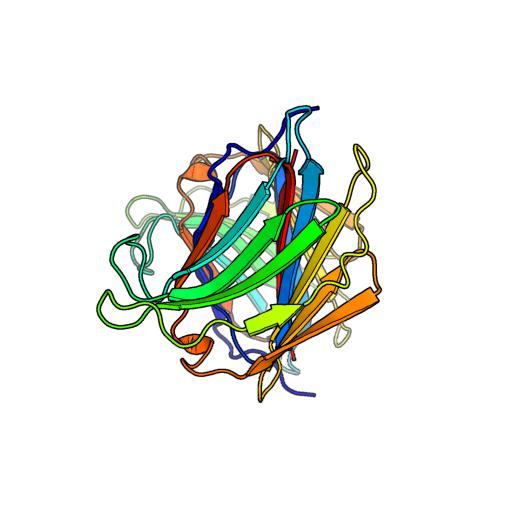2.412 -2.75 0.387 1 98.69 135 VAL A N 1
ATOM 1097 C CA . VAL A 1 135 ? 2.818 -2.242 -0.92 1 98.69 135 VAL A CA 1
ATOM 1098 C C . VAL A 1 135 ? 3.74 -1.038 -0.744 1 98.69 135 VAL A C 1
ATOM 1100 O O . VAL A 1 135 ? 3.391 -0.077 -0.056 1 98.69 135 VAL A O 1
ATOM 1103 N N . CYS A 1 136 ? 4.91 -1.085 -1.375 1 98.38 136 CYS A N 1
ATOM 1104 C CA . CYS A 1 136 ? 5.887 -0.007 -1.287 1 98.38 136 CYS A CA 1
ATOM 1105 C C . CYS A 1 136 ? 6.227 0.536 -2.67 1 98.38 136 CYS A C 1
ATOM 1107 O O . CYS A 1 136 ? 6.516 -0.233 -3.59 1 98.38 136 CYS A O 1
ATOM 1109 N N . ASN A 1 137 ? 6.102 1.841 -2.74 1 98 137 ASN A N 1
ATOM 1110 C CA . ASN A 1 137 ? 6.535 2.525 -3.953 1 98 137 ASN A CA 1
ATOM 1111 C C . ASN A 1 137 ? 7.785 3.365 -3.705 1 98 137 ASN A C 1
ATOM 1113 O O . ASN A 1 137 ? 7.848 4.125 -2.738 1 98 137 ASN A O 1
ATOM 1117 N N . GLY A 1 138 ? 8.844 3.104 -4.426 1 90.88 138 GLY A N 1
ATOM 1118 C CA . GLY A 1 138 ? 10.062 3.875 -4.25 1 90.88 138 GLY A CA 1
ATOM 1119 C C . GLY A 1 138 ? 11.062 3.668 -5.367 1 90.88 138 GLY A C 1
ATOM 1120 O O . GLY A 1 138 ? 10.828 2.871 -6.277 1 90.88 138 GLY A O 1
ATOM 1121 N N . ARG A 1 139 ? 12 4.57 -5.566 1 72.25 139 ARG A N 1
ATOM 1122 C CA . ARG A 1 139 ? 13.047 4.441 -6.582 1 72.25 139 ARG A CA 1
ATOM 1123 C C . ARG A 1 139 ? 14.359 3.994 -5.961 1 72.25 139 ARG A C 1
ATOM 1125 O O . ARG A 1 139 ? 14.617 4.238 -4.781 1 72.25 139 ARG A O 1
ATOM 1132 N N . MET B 1 1 ? 19.062 10.383 -7.711 1 44 1 MET B N 1
ATOM 1133 C CA . MET B 1 1 ? 18.266 9.297 -7.133 1 44 1 MET B CA 1
ATOM 1134 C C . MET B 1 1 ? 16.781 9.492 -7.414 1 44 1 MET B C 1
ATOM 1136 O O . MET B 1 1 ? 16.234 10.562 -7.156 1 44 1 MET B O 1
ATOM 1140 N N . SER B 1 2 ? 16.125 8.75 -8.227 1 68.69 2 SER B N 1
ATOM 1141 C CA . SER B 1 2 ? 14.82 9.031 -8.828 1 68.69 2 SER B CA 1
ATOM 1142 C C . SER B 1 2 ? 13.734 9.172 -7.766 1 68.69 2 SER B C 1
ATOM 1144 O O . SER B 1 2 ? 13.75 8.469 -6.754 1 68.69 2 SER B O 1
ATOM 1146 N N . SER B 1 3 ? 13.211 10.273 -7.598 1 88.12 3 SER B N 1
ATOM 1147 C CA . SER B 1 3 ? 12.164 10.648 -6.656 1 88.12 3 SER B CA 1
ATOM 1148 C C . SER B 1 3 ? 10.781 10.391 -7.238 1 88.12 3 SER B C 1
ATOM 1150 O O . SER B 1 3 ? 10.602 10.383 -8.461 1 88.12 3 SER B O 1
ATOM 1152 N N . LEU B 1 4 ? 9.914 9.977 -6.352 1 96.19 4 LEU B N 1
ATOM 1153 C CA . LEU B 1 4 ? 8.523 9.883 -6.777 1 96.19 4 LEU B CA 1
ATOM 1154 C C . LEU B 1 4 ? 7.988 11.25 -7.195 1 96.19 4 LEU B C 1
ATOM 1156 O O . LEU B 1 4 ? 8.445 12.281 -6.695 1 96.19 4 LEU B O 1
ATOM 1160 N N . PRO B 1 5 ? 7.16 11.25 -8.164 1 95.62 5 PRO B N 1
ATOM 1161 C CA . PRO B 1 5 ? 6.586 12.539 -8.555 1 95.62 5 PRO B CA 1
ATOM 1162 C C . PRO B 1 5 ? 5.824 13.219 -7.418 1 95.62 5 PRO B C 1
ATOM 1164 O O . PRO B 1 5 ? 5.227 12.539 -6.578 1 95.62 5 PRO B O 1
ATOM 1167 N N . VAL B 1 6 ? 5.824 14.586 -7.387 1 97.38 6 VAL B N 1
ATOM 1168 C CA . VAL B 1 6 ? 5.082 15.367 -6.402 1 97.38 6 VAL B CA 1
ATOM 1169 C C . VAL B 1 6 ? 4.219 16.406 -7.113 1 97.38 6 VAL B C 1
ATOM 1171 O O . VAL B 1 6 ? 4.727 17.203 -7.91 1 97.38 6 VAL B O 1
ATOM 1174 N N . PRO B 1 7 ? 2.939 16.422 -6.836 1 98.12 7 PRO B N 1
ATOM 1175 C CA . PRO B 1 7 ? 2.213 15.609 -5.852 1 98.12 7 PRO B CA 1
ATOM 1176 C C . PRO B 1 7 ? 2.145 14.133 -6.234 1 98.12 7 PRO B C 1
ATOM 1178 O O . PRO B 1 7 ? 2.078 13.805 -7.422 1 98.12 7 PRO B O 1
ATOM 1181 N N . TYR B 1 8 ? 2.283 13.336 -5.203 1 97.94 8 TYR B N 1
ATOM 1182 C CA . TYR B 1 8 ? 2.182 11.891 -5.367 1 97.94 8 TYR B CA 1
ATOM 1183 C C . TYR B 1 8 ? 0.832 11.375 -4.875 1 97.94 8 TYR B C 1
ATOM 1185 O O . TYR B 1 8 ? 0.462 11.594 -3.719 1 97.94 8 TYR B O 1
ATOM 1193 N N . LYS B 1 9 ? 0.12 10.695 -5.793 1 98.12 9 LYS B N 1
ATOM 1194 C CA . LYS B 1 9 ? -1.187 10.133 -5.461 1 98.12 9 LYS B CA 1
ATOM 1195 C C . LYS B 1 9 ? -1.15 8.609 -5.477 1 98.12 9 LYS B C 1
ATOM 1197 O O . LYS B 1 9 ? -0.538 8.008 -6.359 1 98.12 9 LYS B O 1
ATOM 1202 N N . LEU B 1 10 ? -1.795 8.016 -4.504 1 98.19 10 LEU B N 1
ATOM 1203 C CA . LEU B 1 10 ? -1.785 6.566 -4.336 1 98.19 10 LEU B CA 1
ATOM 1204 C C . LEU B 1 10 ? -3.135 6.07 -3.832 1 98.19 10 LEU B C 1
ATOM 1206 O O . LEU B 1 10 ? -3.594 6.48 -2.764 1 98.19 10 LEU B O 1
ATOM 1210 N N . PRO B 1 11 ? -3.871 5.223 -4.66 1 98.25 11 PRO B N 1
ATOM 1211 C CA . PRO B 1 11 ? -5.043 4.57 -4.074 1 98.25 11 PRO B CA 1
ATOM 1212 C C . PRO B 1 11 ? -4.695 3.727 -2.85 1 98.25 11 PRO B C 1
ATOM 1214 O O . PRO B 1 11 ? -3.695 3.004 -2.855 1 98.25 11 PRO B O 1
ATOM 1217 N N . VAL B 1 12 ? -5.5 3.824 -1.827 1 98.38 12 VAL B N 1
ATOM 1218 C CA . VAL B 1 12 ? -5.227 3.088 -0.597 1 98.38 12 VAL B CA 1
ATOM 1219 C C . VAL B 1 12 ? -6.535 2.566 -0.005 1 98.38 12 VAL B C 1
ATOM 1221 O O . VAL B 1 12 ? -7.617 3.021 -0.382 1 98.38 12 VAL B O 1
ATOM 1224 N N . SER B 1 13 ? -6.43 1.575 0.807 1 97.44 13 SER B N 1
ATOM 1225 C CA . SER B 1 13 ? -7.453 1.094 1.729 1 97.44 13 SER B CA 1
ATOM 1226 C C . SER B 1 13 ? -6.891 0.921 3.137 1 97.44 13 SER B C 1
ATOM 1228 O O . SER B 1 13 ? -5.977 0.122 3.352 1 97.44 13 SER B O 1
ATOM 1230 N N . LEU B 1 14 ? -7.496 1.642 4.027 1 98.06 14 LEU B N 1
ATOM 1231 C CA . LEU B 1 14 ? -6.934 1.655 5.371 1 98.06 14 LEU B CA 1
ATOM 1232 C C . LEU B 1 14 ? -7.922 1.066 6.375 1 98.06 14 LEU B C 1
ATOM 1234 O O . LEU B 1 14 ? -9.133 1.238 6.238 1 98.06 14 LEU B O 1
ATOM 1238 N N . SER B 1 15 ? -7.488 0.409 7.375 1 96.69 15 SER B N 1
ATOM 1239 C CA . SER B 1 15 ? -8.242 -0.14 8.5 1 96.69 15 SER B CA 1
ATOM 1240 C C . SER B 1 15 ? -7.391 -0.174 9.766 1 96.69 15 SER B C 1
ATOM 1242 O O . SER B 1 15 ? -6.188 0.096 9.727 1 96.69 15 SER B O 1
ATOM 1244 N N . VAL B 1 16 ? -8.078 -0.413 10.883 1 96.69 16 VAL B N 1
ATOM 1245 C CA . VAL B 1 16 ? -7.324 -0.573 12.125 1 96.69 16 VAL B CA 1
ATOM 1246 C C . VAL B 1 16 ? -6.188 -1.57 11.914 1 96.69 16 VAL B C 1
ATOM 1248 O O . VAL B 1 16 ? -6.391 -2.645 11.344 1 96.69 16 VAL B O 1
ATOM 1251 N N . GLY B 1 17 ? -4.98 -1.176 12.273 1 96.69 17 GLY B N 1
ATOM 1252 C CA . GLY B 1 17 ? -3.809 -2.016 12.086 1 96.69 17 GLY B CA 1
ATOM 1253 C C . GLY B 1 17 ? -2.988 -1.63 10.867 1 96.69 17 GLY B C 1
ATOM 1254 O O . GLY B 1 17 ? -1.852 -2.082 10.711 1 96.69 17 GLY B O 1
ATOM 1255 N N . SER B 1 18 ? -3.498 -0.792 10.008 1 98.06 18 SER B N 1
ATOM 1256 C CA . SER B 1 18 ? -2.748 -0.292 8.859 1 98.06 18 SER B CA 1
ATOM 1257 C C . SER B 1 18 ? -1.674 0.701 9.289 1 98.06 18 SER B C 1
ATOM 1259 O O . SER B 1 18 ? -1.736 1.252 10.391 1 98.06 18 SER B O 1
ATOM 1261 N N . CYS B 1 19 ? -0.713 0.89 8.406 1 98.38 19 CYS B N 1
ATOM 1262 C CA . CYS B 1 19 ? 0.258 1.966 8.578 1 98.38 19 CYS B CA 1
ATOM 1263 C C . CYS B 1 19 ? 0.723 2.498 7.227 1 98.38 19 CYS B C 1
ATOM 1265 O O . CYS B 1 19 ? 0.809 1.746 6.254 1 98.38 19 CYS B O 1
ATOM 1267 N N . VAL B 1 20 ? 1.01 3.758 7.176 1 98.81 20 VAL B N 1
ATOM 1268 C CA . VAL B 1 20 ? 1.576 4.449 6.023 1 98.81 20 VAL B CA 1
ATOM 1269 C C . VAL B 1 20 ? 2.947 5.016 6.383 1 98.81 20 VAL B C 1
ATOM 1271 O O . VAL B 1 20 ? 3.092 5.719 7.387 1 98.81 20 VAL B O 1
ATOM 1274 N N . ILE B 1 21 ? 3.957 4.711 5.609 1 98.75 21 ILE B N 1
ATOM 1275 C CA . ILE B 1 21 ? 5.312 5.191 5.836 1 98.75 21 ILE B CA 1
ATOM 1276 C C . ILE B 1 21 ? 5.773 6.023 4.641 1 98.75 21 ILE B C 1
ATOM 1278 O O . ILE B 1 21 ? 5.77 5.543 3.504 1 98.75 21 ILE B O 1
ATOM 1282 N N . ILE B 1 22 ? 6.121 7.246 4.879 1 98.56 22 ILE B N 1
ATOM 1283 C CA . ILE B 1 22 ? 6.57 8.18 3.85 1 98.56 22 ILE B CA 1
ATOM 1284 C C . ILE B 1 22 ? 8 8.625 4.148 1 98.56 22 ILE B C 1
ATOM 1286 O O . ILE B 1 22 ? 8.297 9.086 5.258 1 98.56 22 ILE B O 1
ATOM 1290 N N . LYS B 1 23 ? 8.875 8.469 3.266 1 98.19 23 LYS B N 1
ATOM 1291 C CA . LYS B 1 23 ? 10.258 8.914 3.396 1 98.19 23 LYS B CA 1
ATOM 1292 C C . LYS B 1 23 ? 10.617 9.93 2.311 1 98.19 23 LYS B C 1
ATOM 1294 O O . LYS B 1 23 ? 10.227 9.766 1.153 1 98.19 23 LYS B O 1
ATOM 1299 N N . GLY B 1 24 ? 11.352 10.906 2.688 1 97.12 24 GLY B N 1
ATOM 1300 C CA . GLY B 1 24 ? 11.766 11.93 1.747 1 97.12 24 GLY B CA 1
ATOM 1301 C C . GLY B 1 24 ? 12.664 12.984 2.371 1 97.12 24 GLY B C 1
ATOM 1302 O O . GLY B 1 24 ? 13.141 12.812 3.496 1 97.12 24 GLY B O 1
ATOM 1303 N N . THR B 1 25 ? 12.953 14.016 1.604 1 96.62 25 THR B N 1
ATOM 1304 C CA . THR B 1 25 ? 13.758 15.156 2.025 1 96.62 25 THR B CA 1
ATOM 1305 C C . THR B 1 25 ? 13.078 16.469 1.629 1 96.62 25 THR B C 1
ATOM 1307 O O . THR B 1 25 ? 12.523 16.578 0.535 1 96.62 25 THR B O 1
ATOM 1310 N N . PRO B 1 26 ? 13.062 17.391 2.564 1 95.94 26 PRO B N 1
ATOM 1311 C CA . PRO B 1 26 ? 12.562 18.688 2.143 1 95.94 26 PRO B CA 1
ATOM 1312 C C . PRO B 1 26 ? 13.398 19.312 1.029 1 95.94 26 PRO B C 1
ATOM 1314 O O . PRO B 1 26 ? 14.625 19.188 1.027 1 95.94 26 PRO B O 1
ATOM 1317 N N . ILE B 1 27 ? 12.695 19.922 0.1 1 94.94 27 ILE B N 1
ATOM 1318 C CA . ILE B 1 27 ? 13.43 20.656 -0.928 1 94.94 27 ILE B CA 1
ATOM 1319 C C . ILE B 1 27 ? 14.008 21.938 -0.338 1 94.94 27 ILE B C 1
ATOM 1321 O O . ILE B 1 27 ? 13.469 22.484 0.628 1 94.94 27 ILE B O 1
ATOM 1325 N N . PHE B 1 28 ? 15.078 22.422 -0.967 1 92.25 28 PHE B N 1
ATOM 1326 C CA . PHE B 1 28 ? 15.781 23.594 -0.435 1 92.25 28 PHE B CA 1
ATOM 1327 C C . PHE B 1 28 ? 15.086 24.875 -0.856 1 92.25 28 PHE B C 1
ATOM 1329 O O . PHE B 1 28 ? 15.422 25.453 -1.889 1 92.25 28 PHE B O 1
ATOM 1336 N N . ILE B 1 29 ? 14.164 25.344 -0.083 1 93.62 29 ILE B N 1
ATOM 1337 C CA . ILE B 1 29 ? 13.477 26.609 -0.275 1 93.62 29 ILE B CA 1
ATOM 1338 C C . ILE B 1 29 ? 13.195 27.25 1.08 1 93.62 29 ILE B C 1
ATOM 1340 O O . ILE B 1 29 ? 13.5 26.672 2.125 1 93.62 29 ILE B O 1
ATOM 1344 N N . ASN B 1 30 ? 12.672 28.484 0.999 1 91.25 30 ASN B N 1
ATOM 1345 C CA . ASN B 1 30 ? 12.289 29.156 2.234 1 91.25 30 ASN B CA 1
ATOM 1346 C C . ASN B 1 30 ? 11.023 28.547 2.836 1 91.25 30 ASN B C 1
ATOM 1348 O O . ASN B 1 30 ? 9.992 28.453 2.16 1 91.25 30 ASN B O 1
ATOM 1352 N N . ASP B 1 31 ? 11.062 28 4.004 1 91.56 31 ASP B N 1
ATOM 1353 C CA . ASP B 1 31 ? 9.953 27.453 4.781 1 91.56 31 ASP B CA 1
ATOM 1354 C C . ASP B 1 31 ? 9.305 26.266 4.066 1 91.56 31 ASP B C 1
ATOM 1356 O O . ASP B 1 31 ? 8.109 26.297 3.758 1 91.56 31 ASP B O 1
ATOM 1360 N N . PRO B 1 32 ? 10.094 25.281 3.65 1 95.06 32 PRO B N 1
ATOM 1361 C CA . PRO B 1 32 ? 9.523 24.109 2.98 1 95.06 32 PRO B CA 1
ATOM 1362 C C . PRO B 1 32 ? 8.406 23.438 3.795 1 95.06 32 PRO B C 1
ATOM 1364 O O . PRO B 1 32 ? 8.477 23.406 5.023 1 95.06 32 PRO B O 1
ATOM 1367 N N . GLN B 1 33 ? 7.383 22.953 3.062 1 96.75 33 GLN B N 1
ATOM 1368 C CA . GLN B 1 33 ? 6.246 22.281 3.697 1 96.75 33 GLN B CA 1
ATOM 1369 C C . GLN B 1 33 ? 6.035 20.891 3.125 1 96.75 33 GLN B C 1
ATOM 1371 O O . GLN B 1 33 ? 6.441 20.609 1.997 1 96.75 33 GLN B O 1
ATOM 1376 N N . LEU B 1 34 ? 5.523 20.016 3.887 1 97.88 34 LEU B N 1
ATOM 1377 C CA . LEU B 1 34 ? 4.965 18.75 3.459 1 97.88 34 LEU B CA 1
ATOM 1378 C C . LEU B 1 34 ? 3.482 18.656 3.799 1 97.88 34 LEU B C 1
ATOM 1380 O O . LEU B 1 34 ? 3.064 19.062 4.887 1 97.88 34 LEU B O 1
ATOM 1384 N N . GLN B 1 35 ? 2.752 18.125 2.85 1 98.69 35 GLN B N 1
ATOM 1385 C CA . GLN B 1 35 ? 1.321 17.938 3.062 1 98.69 35 GLN B CA 1
ATOM 1386 C C . GLN B 1 35 ? 0.896 16.516 2.699 1 98.69 35 GLN B C 1
ATOM 1388 O O . GLN B 1 35 ? 1.311 15.984 1.667 1 98.69 35 GLN B O 1
ATOM 1393 N N . VAL B 1 36 ? 0.135 15.898 3.586 1 98.88 36 VAL B N 1
ATOM 1394 C CA . VAL B 1 36 ? -0.457 14.586 3.348 1 98.88 36 VAL B CA 1
ATOM 1395 C C . VAL B 1 36 ? -1.971 14.656 3.535 1 98.88 36 VAL B C 1
ATOM 1397 O O . VAL B 1 36 ? -2.451 15.117 4.574 1 98.88 36 VAL B O 1
ATOM 1400 N N . ASN B 1 37 ? -2.691 14.281 2.506 1 98.88 37 ASN B N 1
ATOM 1401 C CA . ASN B 1 37 ? -4.145 14.195 2.605 1 98.88 37 ASN B CA 1
ATOM 1402 C C . ASN B 1 37 ? -4.645 12.773 2.4 1 98.88 37 ASN B C 1
ATOM 1404 O O . ASN B 1 37 ? -4.215 12.086 1.471 1 98.88 37 ASN B O 1
ATOM 1408 N N . PHE B 1 38 ? -5.539 12.273 3.322 1 98.88 38 PHE B N 1
ATOM 1409 C CA . PHE B 1 38 ? -6.336 11.07 3.123 1 98.88 38 PHE B CA 1
ATOM 1410 C C . PHE B 1 38 ? -7.73 11.414 2.623 1 98.88 38 PHE B C 1
ATOM 1412 O O . PHE B 1 38 ? -8.586 11.852 3.398 1 98.88 38 PHE B O 1
ATOM 1419 N N . TYR B 1 39 ? -7.988 11.156 1.359 1 98.88 39 TYR B N 1
ATOM 1420 C CA . TYR B 1 39 ? -9.266 11.508 0.742 1 98.88 39 TYR B CA 1
ATOM 1421 C C . TYR B 1 39 ? -10.25 10.352 0.847 1 98.88 39 TYR B C 1
ATOM 1423 O O . TYR B 1 39 ? -9.859 9.188 0.769 1 98.88 39 TYR B O 1
ATOM 1431 N N . THR B 1 40 ? -11.555 10.695 0.93 1 98.75 40 THR B N 1
ATOM 1432 C CA . THR B 1 40 ? -12.578 9.672 1.083 1 98.75 40 THR B CA 1
ATOM 1433 C C . THR B 1 40 ? -13.047 9.164 -0.278 1 98.75 40 THR B C 1
ATOM 1435 O O . THR B 1 40 ? -13.867 8.25 -0.357 1 98.75 40 THR B O 1
ATOM 1438 N N . ASP B 1 41 ? -12.562 9.727 -1.39 1 98.12 41 ASP B N 1
ATOM 1439 C CA . ASP B 1 41 ? -12.773 9.266 -2.758 1 98.12 41 ASP B CA 1
ATOM 1440 C C . ASP B 1 41 ? -11.547 9.547 -3.627 1 98.12 41 ASP B C 1
ATOM 1442 O O . ASP B 1 41 ? -10.578 10.148 -3.164 1 98.12 41 ASP B O 1
ATOM 1446 N N . MET B 1 42 ? -11.578 9.133 -4.844 1 96.44 42 MET B N 1
ATOM 1447 C CA . MET B 1 42 ? -10.438 9.258 -5.75 1 96.44 42 MET B CA 1
ATOM 1448 C C . MET B 1 42 ? -10.289 10.695 -6.238 1 96.44 42 MET B C 1
ATOM 1450 O O . MET B 1 42 ? -9.258 11.062 -6.801 1 96.44 42 MET B O 1
ATOM 1454 N N . ASP B 1 43 ? -11.297 11.484 -5.945 1 96.69 43 ASP B N 1
ATOM 1455 C CA . ASP B 1 43 ? -11.297 12.867 -6.402 1 96.69 43 ASP B CA 1
ATOM 1456 C C . ASP B 1 43 ? -10.867 13.82 -5.285 1 96.69 43 ASP B C 1
ATOM 1458 O O . ASP B 1 43 ? -11.25 13.641 -4.129 1 96.69 43 ASP B O 1
ATOM 1462 N N . GLU B 1 44 ? -10.203 14.875 -5.602 1 96.31 44 GLU B N 1
ATOM 1463 C CA . GLU B 1 44 ? -9.633 15.781 -4.613 1 96.31 44 GLU B CA 1
ATOM 1464 C C . GLU B 1 44 ? -10.688 16.719 -4.039 1 96.31 44 GLU B C 1
ATOM 1466 O O . GLU B 1 44 ? -10.43 17.453 -3.086 1 96.31 44 GLU B O 1
ATOM 1471 N N . ASP B 1 45 ? -11.922 16.672 -4.578 1 97.31 45 ASP B N 1
ATOM 1472 C CA . ASP B 1 45 ? -13.023 17.469 -4.043 1 97.31 45 ASP B CA 1
ATOM 1473 C C . ASP B 1 45 ? -13.742 16.734 -2.92 1 97.31 45 ASP B C 1
ATOM 1475 O O . ASP B 1 45 ? -14.57 17.312 -2.215 1 97.31 45 ASP B O 1
ATOM 1479 N N . SER B 1 46 ? -13.367 15.484 -2.758 1 98.38 46 SER B N 1
ATOM 1480 C CA . SER B 1 46 ? -14.016 14.688 -1.721 1 98.38 46 SER B CA 1
ATOM 1481 C C . SER B 1 46 ? -13.555 15.109 -0.33 1 98.38 46 SER B C 1
ATOM 1483 O O . SER B 1 46 ? -12.703 15.992 -0.193 1 98.38 46 SER B O 1
ATOM 1485 N N . ASP B 1 47 ? -14.211 14.547 0.641 1 98.75 47 ASP B N 1
ATOM 1486 C CA . ASP B 1 47 ? -13.844 14.844 2.023 1 98.75 47 ASP B CA 1
ATOM 1487 C C . ASP B 1 47 ? -12.43 14.367 2.332 1 98.75 47 ASP B C 1
ATOM 1489 O O . ASP B 1 47 ? -11.914 13.453 1.674 1 98.75 47 ASP B O 1
ATOM 1493 N N . ILE B 1 48 ? -11.805 15.039 3.248 1 98.88 48 ILE B N 1
ATOM 1494 C CA . ILE B 1 48 ? -10.484 14.68 3.756 1 98.88 48 ILE B CA 1
ATOM 1495 C C . ILE B 1 48 ? -10.602 14.18 5.195 1 98.88 48 ILE B C 1
ATOM 1497 O O . ILE B 1 48 ? -10.945 14.953 6.098 1 98.88 48 ILE B O 1
ATOM 1501 N N . ALA B 1 49 ? -10.297 12.914 5.395 1 98.88 49 ALA B N 1
ATOM 1502 C CA . ALA B 1 49 ? -10.43 12.305 6.715 1 98.88 49 ALA B CA 1
ATOM 1503 C C . ALA B 1 49 ? -9.297 12.75 7.637 1 98.88 49 ALA B C 1
ATOM 1505 O O . ALA B 1 49 ? -9.484 12.859 8.852 1 98.88 49 ALA B O 1
ATOM 1506 N N . PHE B 1 50 ? -8.188 13.016 7.047 1 98.88 50 PHE B N 1
ATOM 1507 C CA . PHE B 1 50 ? -6.988 13.406 7.781 1 98.88 50 PHE B CA 1
ATOM 1508 C C . PHE B 1 50 ? -6.09 14.289 6.918 1 98.88 50 PHE B C 1
ATOM 1510 O O . PHE B 1 50 ? -5.68 13.883 5.828 1 98.88 50 PHE B O 1
ATOM 1517 N N . HIS B 1 51 ? -5.883 15.43 7.305 1 98.81 51 HIS B N 1
ATOM 1518 C CA . HIS B 1 51 ? -4.984 16.406 6.707 1 98.81 51 HIS B CA 1
ATOM 1519 C C . HIS B 1 51 ? -3.785 16.672 7.609 1 98.81 51 HIS B C 1
ATOM 1521 O O . HIS B 1 51 ? -3.949 17.047 8.773 1 98.81 51 HIS B O 1
ATOM 1527 N N . PHE B 1 52 ? -2.66 16.516 7.094 1 98.69 52 PHE B N 1
ATOM 1528 C CA . PHE B 1 52 ? -1.412 16.75 7.809 1 98.69 52 PHE B CA 1
ATOM 1529 C C . PHE B 1 52 ? -0.528 17.734 7.039 1 98.69 52 PHE B C 1
ATOM 1531 O O . PHE B 1 52 ? -0.181 17.484 5.883 1 98.69 52 PHE B O 1
ATOM 1538 N N . ARG B 1 53 ? -0.217 18.766 7.602 1 97.62 53 ARG B N 1
ATOM 1539 C CA . ARG B 1 53 ? 0.691 19.75 7.012 1 97.62 53 ARG B CA 1
ATOM 1540 C C . ARG B 1 53 ? 1.781 20.141 8 1 97.62 53 ARG B C 1
ATOM 1542 O O . ARG B 1 53 ? 1.486 20.578 9.117 1 97.62 53 ARG B O 1
ATOM 1549 N N . VAL B 1 54 ? 3.021 20.047 7.578 1 96.62 54 VAL B N 1
ATOM 1550 C CA . VAL B 1 54 ? 4.121 20.438 8.445 1 96.62 54 VAL B CA 1
ATOM 1551 C C . VAL B 1 54 ? 4.941 21.531 7.773 1 96.62 54 VAL B C 1
ATOM 1553 O O . VAL B 1 54 ? 5.199 21.469 6.57 1 96.62 54 VAL B O 1
ATOM 1556 N N . HIS B 1 55 ? 5.152 22.562 8.516 1 94.62 55 HIS B N 1
ATOM 1557 C CA . HIS B 1 55 ? 6.195 23.531 8.219 1 94.62 55 HIS B CA 1
ATOM 1558 C C . HIS B 1 55 ? 7.527 23.109 8.828 1 94.62 55 HIS B C 1
ATOM 1560 O O . HIS B 1 55 ? 7.727 23.234 10.039 1 94.62 55 HIS B O 1
ATOM 1566 N N . PHE B 1 56 ? 8.414 22.625 7.992 1 92.75 56 PHE B N 1
ATOM 1567 C CA . PHE B 1 56 ? 9.648 22.031 8.5 1 92.75 56 PHE B CA 1
ATOM 1568 C C . PHE B 1 56 ? 10.383 23 9.406 1 92.75 56 PHE B C 1
ATOM 1570 O O . PHE B 1 56 ? 10.672 24.125 9.008 1 92.75 56 PHE B O 1
ATOM 1577 N N . GLY B 1 57 ? 10.656 22.547 10.602 1 82.88 57 GLY B N 1
ATOM 1578 C CA . GLY B 1 57 ? 11.367 23.359 11.578 1 82.88 57 GLY B CA 1
ATOM 1579 C C . GLY B 1 57 ? 10.469 24.328 12.32 1 82.88 57 GLY B C 1
ATOM 1580 O O . GLY B 1 57 ? 10.93 25.047 13.211 1 82.88 57 GLY B O 1
ATOM 1581 N N . ASN B 1 58 ? 9.148 24.312 12.141 1 90.06 58 ASN B N 1
ATOM 1582 C CA . ASN B 1 58 ? 8.273 25.312 12.742 1 90.06 58 ASN B CA 1
ATOM 1583 C C . ASN B 1 58 ? 7.105 24.672 13.477 1 90.06 58 ASN B C 1
ATOM 1585 O O . ASN B 1 58 ? 7.141 24.516 14.703 1 90.06 58 ASN B O 1
ATOM 1589 N N . HIS B 1 59 ? 6.082 24.203 12.625 1 94.38 59 HIS B N 1
ATOM 1590 C CA . HIS B 1 59 ? 4.93 23.625 13.305 1 94.38 59 HIS B CA 1
ATOM 1591 C C . HIS B 1 59 ? 4.164 22.672 12.391 1 94.38 59 HIS B C 1
ATOM 1593 O O . HIS B 1 59 ? 4.406 22.641 11.18 1 94.38 59 HIS B O 1
ATOM 1599 N N . VAL B 1 60 ? 3.281 21.891 12.992 1 96.5 60 VAL B N 1
ATOM 1600 C CA . VAL B 1 60 ? 2.424 20.922 12.305 1 96.5 60 VAL B CA 1
ATOM 1601 C C . VAL B 1 60 ? 0.96 21.328 12.469 1 96.5 60 VAL B C 1
ATOM 1603 O O . VAL B 1 60 ? 0.539 21.75 13.547 1 96.5 60 VAL B O 1
ATOM 1606 N N . VAL B 1 61 ? 0.262 21.266 11.383 1 97.69 61 VAL B N 1
ATOM 1607 C CA . VAL B 1 61 ? -1.177 21.516 11.383 1 97.69 61 VAL B CA 1
ATOM 1608 C C . VAL B 1 61 ? -1.917 20.25 10.969 1 97.69 61 VAL B C 1
ATOM 1610 O O . VAL B 1 61 ? -1.541 19.594 9.992 1 97.69 61 VAL B O 1
ATOM 1613 N N . MET B 1 62 ? -2.936 19.828 11.727 1 98.19 62 MET B N 1
ATOM 1614 C CA . MET B 1 62 ? -3.799 18.688 11.398 1 98.19 62 MET B CA 1
ATOM 1615 C C . MET B 1 62 ? -5.266 19.109 11.383 1 98.19 62 MET B C 1
ATOM 1617 O O . MET B 1 62 ? -5.672 19.984 12.156 1 98.19 62 MET B O 1
ATOM 1621 N N . ASN B 1 63 ? -5.988 18.547 10.492 1 98.5 63 ASN B N 1
ATOM 1622 C CA . ASN B 1 63 ? -7.391 18.906 10.305 1 98.5 63 ASN B CA 1
ATOM 1623 C C . ASN B 1 63 ? -8.148 17.859 9.508 1 98.5 63 ASN B C 1
ATOM 1625 O O . ASN B 1 63 ? -7.602 16.781 9.211 1 98.5 63 ASN B O 1
ATOM 1629 N N . ARG B 1 64 ? -9.336 18.047 9.273 1 98.44 64 ARG B N 1
ATOM 1630 C CA . ARG B 1 64 ? -10.164 17.297 8.336 1 98.44 64 ARG B CA 1
ATOM 1631 C C . ARG B 1 64 ? -11.094 18.219 7.559 1 98.44 64 ARG B C 1
ATOM 1633 O O . ARG B 1 64 ? -11.352 19.344 7.988 1 98.44 64 ARG B O 1
ATOM 1640 N N . ARG B 1 65 ? -11.469 17.859 6.461 1 98.69 65 ARG B N 1
ATOM 1641 C CA . ARG B 1 65 ? -12.391 18.625 5.629 1 98.69 65 ARG B CA 1
ATOM 1642 C C . ARG B 1 65 ? -13.641 17.797 5.309 1 98.69 65 ARG B C 1
ATOM 1644 O O . ARG B 1 65 ? -13.539 16.688 4.801 1 98.69 65 ARG B O 1
ATOM 1651 N N . GLU B 1 66 ? -14.773 18.344 5.645 1 97.75 66 GLU B N 1
ATOM 1652 C CA . GLU B 1 66 ? -16.062 17.703 5.379 1 97.75 66 GLU B CA 1
ATOM 1653 C C . GLU B 1 66 ? -17 18.641 4.637 1 97.75 66 GLU B C 1
ATOM 1655 O O . GLU B 1 66 ? -17.203 19.781 5.055 1 97.75 66 GLU B O 1
ATOM 1660 N N . PHE B 1 67 ? -17.484 18.141 3.576 1 96.56 67 PHE B N 1
ATOM 1661 C CA . PHE B 1 67 ? -18.422 18.906 2.752 1 96.56 67 PHE B CA 1
ATOM 1662 C C . PHE B 1 67 ? -17.828 20.25 2.361 1 96.56 67 PHE B C 1
ATOM 1664 O O . PHE B 1 67 ? -18.484 21.281 2.471 1 96.56 67 PHE B O 1
ATOM 1671 N N . GLY B 1 68 ? -16.625 20.203 2.123 1 96.25 68 GLY B N 1
ATOM 1672 C CA . GLY B 1 68 ? -15.922 21.359 1.604 1 96.25 68 GLY B CA 1
ATOM 1673 C C . GLY B 1 68 ? -15.508 22.344 2.688 1 96.25 68 GLY B C 1
ATOM 1674 O O . GLY B 1 68 ? -14.953 23.406 2.395 1 96.25 68 GLY B O 1
ATOM 1675 N N . ILE B 1 69 ? -15.75 21.969 3.924 1 97.69 69 ILE B N 1
ATOM 1676 C CA . ILE B 1 69 ? -15.477 22.891 5.023 1 97.69 69 ILE B CA 1
ATOM 1677 C C . ILE B 1 69 ? -14.383 22.312 5.918 1 97.69 69 ILE B C 1
ATOM 1679 O O . ILE B 1 69 ? -14.469 21.172 6.363 1 97.69 69 ILE B O 1
ATOM 1683 N N . TRP B 1 70 ? -13.359 23.125 6.062 1 98.25 70 TRP B N 1
ATOM 1684 C CA . TRP B 1 70 ? -12.344 22.75 7.047 1 98.25 70 TRP B CA 1
ATOM 1685 C C . TRP B 1 70 ? -12.898 22.859 8.461 1 98.25 70 TRP B C 1
ATOM 1687 O O . TRP B 1 70 ? -13.594 23.828 8.797 1 98.25 70 TRP B O 1
ATOM 1697 N N . MET B 1 71 ? -12.523 21.844 9.273 1 97.88 71 MET B N 1
ATOM 1698 C CA . MET B 1 71 ? -13.062 21.828 10.633 1 97.88 71 MET B CA 1
ATOM 1699 C C . MET B 1 71 ? -12.078 22.453 11.617 1 97.88 71 MET B C 1
ATOM 1701 O O . MET B 1 71 ? -11.391 23.422 11.289 1 97.88 71 MET B O 1
ATOM 1705 N N . LEU B 1 72 ? -12.188 22.062 12.93 1 96.56 72 LEU B N 1
ATOM 1706 C CA . LEU B 1 72 ? -11.289 22.641 13.922 1 96.56 72 LEU B CA 1
ATOM 1707 C C . LEU B 1 72 ? -9.867 22.109 13.727 1 96.56 72 LEU B C 1
ATOM 1709 O O . LEU B 1 72 ? -9.625 20.906 13.789 1 96.56 72 LEU B O 1
ATOM 1713 N N . GLU B 1 73 ? -9.008 23.016 13.555 1 97.06 73 GLU B N 1
ATOM 1714 C CA . GLU B 1 73 ? -7.602 22.688 13.344 1 97.06 73 GLU B CA 1
ATOM 1715 C C . GLU B 1 73 ? -6.93 22.281 14.656 1 97.06 73 GLU B C 1
ATOM 1717 O O . GLU B 1 73 ? -7.184 22.891 15.703 1 97.06 73 GLU B O 1
ATOM 1722 N N . GLU B 1 74 ? -6.125 21.281 14.602 1 97.31 74 GLU B N 1
ATOM 1723 C CA . GLU B 1 74 ? -5.238 20.891 15.695 1 97.31 74 GLU B CA 1
ATOM 1724 C C . GLU B 1 74 ? -3.775 21.141 15.328 1 97.31 74 GLU B C 1
ATOM 1726 O O . GLU B 1 74 ? -3.34 20.781 14.227 1 97.31 74 GLU B O 1
ATOM 1731 N N . THR B 1 75 ? -2.994 21.75 16.266 1 96.75 75 THR B N 1
ATOM 1732 C CA . THR B 1 75 ? -1.619 22.109 15.945 1 96.75 75 THR B CA 1
ATOM 1733 C C . THR B 1 75 ? -0.662 21.625 17.031 1 96.75 75 THR B C 1
ATOM 1735 O O . THR B 1 75 ? -1.078 21.375 18.172 1 96.75 75 THR B O 1
ATOM 1738 N N . THR B 1 76 ? 0.494 21.375 16.625 1 95.62 76 THR B N 1
ATOM 1739 C CA . THR B 1 76 ? 1.584 21.141 17.578 1 95.62 76 THR B CA 1
ATOM 1740 C C . THR B 1 76 ? 2.875 21.797 17.078 1 95.62 76 THR B C 1
ATOM 1742 O O . THR B 1 76 ? 3.111 21.875 15.875 1 95.62 76 THR B O 1
ATOM 1745 N N . ASP B 1 77 ? 3.75 22.234 18.047 1 92.94 77 ASP B N 1
ATOM 1746 C CA . ASP B 1 77 ? 5.023 22.859 17.703 1 92.94 77 ASP B CA 1
ATOM 1747 C C . ASP B 1 77 ? 6.172 21.859 17.797 1 92.94 77 ASP B C 1
ATOM 1749 O O . ASP B 1 77 ? 7.305 22.172 17.422 1 92.94 77 ASP B O 1
ATOM 1753 N N . TYR B 1 78 ? 5.828 20.797 18.25 1 89.69 78 TYR B N 1
ATOM 1754 C CA . TYR B 1 78 ? 6.855 19.766 18.312 1 89.69 78 TYR B CA 1
ATOM 1755 C C . TYR B 1 78 ? 7.07 19.109 16.953 1 89.69 78 TYR B C 1
ATOM 1757 O O . TYR B 1 78 ? 6.238 18.328 16.5 1 89.69 78 TYR B O 1
ATOM 1765 N N . VAL B 1 79 ? 8.164 19.422 16.297 1 86.25 79 VAL B N 1
ATOM 1766 C CA . VAL B 1 79 ? 8.445 18.984 14.93 1 86.25 79 VAL B CA 1
ATOM 1767 C C . VAL B 1 79 ? 9.836 18.359 14.859 1 86.25 79 VAL B C 1
ATOM 1769 O O . VAL B 1 79 ? 10.82 19.047 14.609 1 86.25 79 VAL B O 1
ATOM 1772 N N . PRO B 1 80 ? 9.938 17.062 15.039 1 90.81 80 PRO B N 1
ATOM 1773 C CA . PRO B 1 80 ? 11.258 16.438 15.023 1 90.81 80 PRO B CA 1
ATOM 1774 C C . PRO B 1 80 ? 11.758 16.156 13.602 1 90.81 80 PRO B C 1
ATOM 1776 O O . PRO B 1 80 ? 12.062 15.008 13.273 1 90.81 80 PRO B O 1
ATOM 1779 N N . PHE B 1 81 ? 11.844 17.156 12.734 1 89.75 81 PHE B N 1
ATOM 1780 C CA . PHE B 1 81 ? 12.453 17.141 11.406 1 89.75 81 PHE B CA 1
ATOM 1781 C C . PHE B 1 81 ? 13.766 17.922 11.414 1 89.75 81 PHE B C 1
ATOM 1783 O O . PHE B 1 81 ? 13.93 18.875 12.172 1 89.75 81 PHE B O 1
ATOM 1790 N N . GLU B 1 82 ? 14.672 17.406 10.805 1 84.5 82 GLU B N 1
ATOM 1791 C CA . GLU B 1 82 ? 15.93 18.141 10.641 1 84.5 82 GLU B CA 1
ATOM 1792 C C . GLU B 1 82 ? 16.031 18.75 9.242 1 84.5 82 GLU B C 1
ATOM 1794 O O . GLU B 1 82 ? 15.758 18.078 8.242 1 84.5 82 GLU B O 1
ATOM 1799 N N . ASP B 1 83 ? 16.422 19.969 9.266 1 77.81 83 ASP B N 1
ATOM 1800 C CA . ASP B 1 83 ? 16.516 20.688 7.996 1 77.81 83 ASP B CA 1
ATOM 1801 C C . ASP B 1 83 ? 17.453 19.969 7.027 1 77.81 83 ASP B C 1
ATOM 1803 O O . ASP B 1 83 ? 18.578 19.609 7.387 1 77.81 83 ASP B O 1
ATOM 1807 N N . GLY B 1 84 ? 16.906 19.766 5.832 1 81.62 84 GLY B N 1
ATOM 1808 C CA . GLY B 1 84 ? 17.719 19.234 4.762 1 81.62 84 GLY B CA 1
ATOM 1809 C C . GLY B 1 84 ? 17.984 17.75 4.902 1 81.62 84 GLY B C 1
ATOM 1810 O O . GLY B 1 84 ? 18.625 17.141 4.047 1 81.62 84 GLY B O 1
ATOM 1811 N N . LYS B 1 85 ? 17.531 17.219 5.973 1 92.31 85 LYS B N 1
ATOM 1812 C CA . LYS B 1 85 ? 17.797 15.797 6.188 1 92.31 85 LYS B CA 1
ATOM 1813 C C . LYS B 1 85 ? 16.594 14.945 5.805 1 92.31 85 LYS B C 1
ATOM 1815 O O . LYS B 1 85 ? 15.469 15.43 5.766 1 92.31 85 LYS B O 1
ATOM 1820 N N . GLN B 1 86 ? 16.984 13.727 5.477 1 96.44 86 GLN B N 1
ATOM 1821 C CA . GLN B 1 86 ? 15.93 12.758 5.184 1 96.44 86 GLN B CA 1
ATOM 1822 C C . GLN B 1 86 ? 15.031 12.539 6.398 1 96.44 86 GLN B C 1
ATOM 1824 O O . GLN B 1 86 ? 15.516 12.484 7.531 1 96.44 86 GLN B O 1
ATOM 1829 N N . PHE B 1 87 ? 13.742 12.383 6.148 1 97.5 87 PHE B N 1
ATOM 1830 C CA . PHE B 1 87 ? 12.789 12.094 7.211 1 97.5 87 PHE B CA 1
ATOM 1831 C C . PHE B 1 87 ? 12.008 10.82 6.91 1 97.5 87 PHE B C 1
ATOM 1833 O O . PHE B 1 87 ? 11.945 10.383 5.758 1 97.5 87 PHE B O 1
ATOM 1840 N N . GLU B 1 88 ? 11.523 10.234 7.965 1 98.25 88 GLU B N 1
ATOM 1841 C CA . GLU B 1 88 ? 10.531 9.172 7.902 1 98.25 88 GLU B CA 1
ATOM 1842 C C . GLU B 1 88 ? 9.266 9.547 8.672 1 98.25 88 GLU B C 1
ATOM 1844 O O . GLU B 1 88 ? 9.32 9.805 9.883 1 98.25 88 GLU B O 1
ATOM 1849 N N . LEU B 1 89 ? 8.219 9.711 7.961 1 98.31 89 LEU B N 1
ATOM 1850 C CA . LEU B 1 89 ? 6.91 9.969 8.547 1 98.31 89 LEU B CA 1
ATOM 1851 C C . LEU B 1 89 ? 6.066 8.703 8.578 1 98.31 89 LEU B C 1
ATOM 1853 O O . LEU B 1 89 ? 5.855 8.062 7.547 1 98.31 89 LEU B O 1
ATOM 1857 N N . CYS B 1 90 ? 5.562 8.281 9.766 1 98.75 90 CYS B N 1
ATOM 1858 C CA . CYS B 1 90 ? 4.707 7.113 9.93 1 98.75 90 CYS B CA 1
ATOM 1859 C C . CYS B 1 90 ? 3.332 7.512 10.453 1 98.75 90 CYS B C 1
ATOM 1861 O O . CYS B 1 90 ? 3.225 8.25 11.43 1 98.75 90 CYS B O 1
ATOM 1863 N N . ILE B 1 91 ? 2.316 7.051 9.781 1 98.81 91 ILE B N 1
ATOM 1864 C CA . ILE B 1 91 ? 0.938 7.246 10.219 1 98.81 91 ILE B CA 1
ATOM 1865 C C . ILE B 1 91 ? 0.296 5.891 10.516 1 98.81 91 ILE B C 1
ATOM 1867 O O . ILE B 1 91 ? 0.006 5.121 9.602 1 98.81 91 ILE B O 1
ATOM 1871 N N . TYR B 1 92 ? 0.046 5.629 11.805 1 98.69 92 TYR B N 1
ATOM 1872 C CA . TYR B 1 92 ? -0.546 4.371 12.25 1 98.69 92 TYR B CA 1
ATOM 1873 C C . TYR B 1 92 ? -2.047 4.523 12.469 1 98.69 92 TYR B C 1
ATOM 1875 O O . TYR B 1 92 ? -2.494 5.492 13.094 1 98.69 92 TYR B O 1
ATOM 1883 N N . VAL B 1 93 ? -2.758 3.529 11.984 1 98.75 93 VAL B N 1
ATOM 1884 C CA . VAL B 1 93 ? -4.203 3.555 12.18 1 98.75 93 VAL B CA 1
ATOM 1885 C C . VAL B 1 93 ? -4.578 2.703 13.391 1 98.75 93 VAL B C 1
ATOM 1887 O O . VAL B 1 93 ? -4.566 1.472 13.32 1 98.75 93 VAL B O 1
ATOM 1890 N N . HIS B 1 94 ? -4.91 3.375 14.383 1 98.31 94 HIS B N 1
ATOM 1891 C CA . HIS B 1 94 ? -5.449 2.715 15.562 1 98.31 94 HIS B CA 1
ATOM 1892 C C . HIS B 1 94 ? -6.973 2.773 15.578 1 98.31 94 HIS B C 1
ATOM 1894 O O . HIS B 1 94 ? -7.586 3.326 14.664 1 98.31 94 HIS B O 1
ATOM 1900 N N . TYR B 1 95 ? -7.508 2.127 16.562 1 97.88 95 TYR B N 1
ATOM 1901 C CA . TYR B 1 95 ? -8.961 2.096 16.688 1 97.88 95 TYR B CA 1
ATOM 1902 C C . TYR B 1 95 ? -9.523 3.504 16.828 1 97.88 95 TYR B C 1
ATOM 1904 O O . TYR B 1 95 ? -10.539 3.834 16.203 1 97.88 95 TYR B O 1
ATOM 1912 N N . ASN B 1 96 ? -8.828 4.387 17.562 1 98.38 96 ASN B N 1
ATOM 1913 C CA . ASN B 1 96 ? -9.422 5.672 17.906 1 98.38 96 ASN B CA 1
ATOM 1914 C C . ASN B 1 96 ? -8.781 6.812 17.109 1 98.38 96 ASN B C 1
ATOM 1916 O O . ASN B 1 96 ? -9.375 7.883 16.969 1 98.38 96 ASN B O 1
ATOM 1920 N N . GLU B 1 97 ? -7.535 6.5 16.672 1 98.81 97 GLU B N 1
ATOM 1921 C CA . GLU B 1 97 ? -6.816 7.66 16.156 1 98.81 97 GLU B CA 1
ATOM 1922 C C . GLU B 1 97 ? -5.801 7.258 15.094 1 98.81 97 GLU B C 1
ATOM 1924 O O . GLU B 1 97 ? -5.441 6.082 14.984 1 98.81 97 GLU B O 1
ATOM 1929 N N . TYR B 1 98 ? -5.414 8.273 14.281 1 98.75 98 TYR B N 1
ATOM 1930 C CA . TYR B 1 98 ? -4.133 8.219 13.594 1 98.75 98 TYR B CA 1
ATOM 1931 C C . TYR B 1 98 ? -2.992 8.617 14.516 1 98.75 98 TYR B C 1
ATOM 1933 O O . TYR B 1 98 ? -2.967 9.742 15.031 1 98.75 98 TYR B O 1
ATOM 1941 N N . GLU B 1 99 ? -2.119 7.75 14.781 1 98.81 99 GLU B N 1
ATOM 1942 C CA . GLU B 1 99 ? -0.887 8.117 15.477 1 98.81 99 GLU B CA 1
ATOM 1943 C C . GLU B 1 99 ? 0.192 8.555 14.484 1 98.81 99 GLU B C 1
ATOM 1945 O O . GLU B 1 99 ? 0.477 7.848 13.516 1 98.81 99 GLU B O 1
ATOM 1950 N N . ILE B 1 100 ? 0.796 9.703 14.773 1 98.5 100 ILE B N 1
ATOM 1951 C CA . ILE B 1 100 ? 1.808 10.258 13.875 1 98.5 100 ILE B CA 1
ATOM 1952 C C . ILE B 1 100 ? 3.182 10.172 14.539 1 98.5 100 ILE B C 1
ATOM 1954 O O . ILE B 1 100 ? 3.379 10.68 15.641 1 98.5 100 ILE B O 1
ATOM 1958 N N . LYS B 1 101 ? 4.074 9.547 13.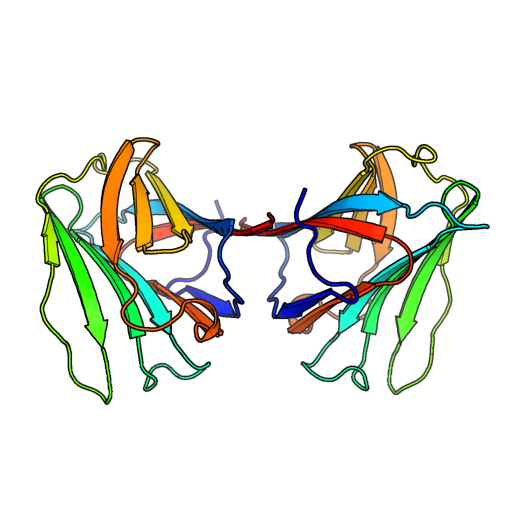875 1 98 101 LYS B N 1
ATOM 1959 C CA . LYS B 1 101 ? 5.465 9.477 14.312 1 98 101 LYS B CA 1
ATOM 1960 C C . LYS B 1 101 ? 6.406 10.047 13.25 1 98 101 LYS B C 1
ATOM 1962 O O . LYS B 1 101 ? 6.215 9.805 12.055 1 98 101 LYS B O 1
ATOM 1967 N N . VAL B 1 102 ? 7.355 10.758 13.68 1 97 102 VAL B N 1
ATOM 1968 C CA . VAL B 1 102 ? 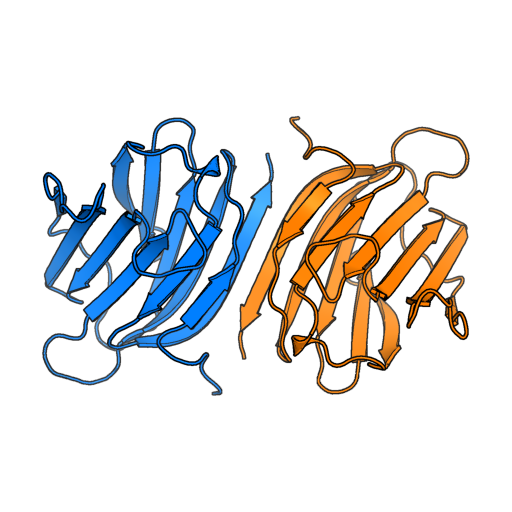8.414 11.266 12.812 1 97 102 VAL B CA 1
ATOM 1969 C C . VAL B 1 102 ? 9.773 10.781 13.32 1 97 102 VAL B C 1
ATOM 1971 O O . VAL B 1 102 ? 10.117 11 14.484 1 97 102 VAL B O 1
ATOM 1974 N N . ASN B 1 103 ? 10.422 10.133 12.438 1 96.56 103 ASN B N 1
ATOM 1975 C CA . ASN B 1 103 ? 11.719 9.586 12.797 1 96.56 103 ASN B CA 1
ATOM 1976 C C . ASN B 1 103 ? 11.656 8.781 14.094 1 96.56 103 ASN B C 1
ATOM 1978 O O . ASN B 1 103 ? 12.508 8.945 14.977 1 96.56 103 ASN B O 1
ATOM 1982 N N . GLY B 1 104 ? 10.656 8.039 14.211 1 96.62 104 GLY B N 1
ATOM 1983 C CA . GLY B 1 104 ? 10.5 7.113 15.32 1 96.62 104 GLY B CA 1
ATOM 1984 C C . GLY B 1 104 ? 9.883 7.754 16.547 1 96.62 104 GLY B C 1
ATOM 1985 O O . GLY B 1 104 ? 9.555 7.062 17.516 1 96.62 104 GLY B O 1
ATOM 1986 N N . ILE B 1 105 ? 9.648 9.055 16.5 1 96.31 105 ILE B N 1
ATOM 1987 C CA . ILE B 1 105 ? 9.148 9.789 17.656 1 96.31 105 ILE B CA 1
ATOM 1988 C C . ILE B 1 105 ? 7.676 10.133 17.453 1 96.31 105 ILE B C 1
ATOM 1990 O O . ILE B 1 105 ? 7.305 10.719 16.422 1 96.31 105 ILE B O 1
ATOM 1994 N N . ARG B 1 106 ? 6.84 9.75 18.484 1 97.44 106 ARG B N 1
ATOM 1995 C CA . ARG B 1 106 ? 5.426 10.102 18.422 1 97.44 106 ARG B CA 1
ATOM 1996 C C . ARG B 1 106 ? 5.227 11.602 18.609 1 97.44 106 ARG B C 1
ATOM 1998 O O . ARG B 1 106 ? 5.664 12.164 19.609 1 97.44 106 ARG B O 1
ATOM 2005 N N . ILE B 1 107 ? 4.453 12.281 17.719 1 96.5 107 ILE B N 1
ATOM 2006 C CA . ILE B 1 107 ? 4.316 13.727 17.844 1 96.5 107 ILE B CA 1
ATOM 2007 C C . ILE B 1 107 ? 2.855 14.086 18.109 1 96.5 107 ILE B C 1
ATOM 2009 O O . ILE B 1 107 ? 2.559 15.148 18.656 1 96.5 107 ILE B O 1
ATOM 2013 N N . TYR B 1 108 ? 1.9 13.188 17.672 1 97.06 108 TYR B N 1
ATOM 2014 C CA . TYR B 1 108 ? 0.495 13.531 17.844 1 97.06 108 TYR B CA 1
ATOM 2015 C C . TYR B 1 108 ? -0.401 12.328 17.594 1 97.06 108 TYR B C 1
ATOM 2017 O O . TYR B 1 108 ? 0.034 11.336 17 1 97.06 108 TYR B O 1
ATOM 2025 N N . GLY B 1 109 ? -1.636 12.32 18.109 1 98.19 109 GLY B N 1
ATOM 2026 C CA . GLY B 1 109 ? -2.738 11.43 17.781 1 98.19 109 GLY B CA 1
ATOM 2027 C C . GLY B 1 109 ? -3.982 12.164 17.312 1 98.19 109 GLY B C 1
ATOM 2028 O O . GLY B 1 109 ? -4.602 12.898 18.078 1 98.19 109 GLY B O 1
ATOM 2029 N N . PHE B 1 110 ? -4.281 12.047 16.078 1 98.56 110 PHE B N 1
ATOM 2030 C CA . PHE B 1 110 ? -5.469 12.695 15.531 1 98.56 110 PHE B CA 1
ATOM 2031 C C . PHE B 1 110 ? -6.676 11.773 15.602 1 98.56 110 PHE B C 1
ATOM 2033 O O . PHE B 1 110 ? -6.738 10.766 14.891 1 98.56 110 PHE B O 1
ATOM 2040 N N . VAL B 1 111 ? -7.637 12.125 16.422 1 98.44 111 VAL B N 1
ATOM 2041 C CA . VAL B 1 111 ? -8.797 11.266 16.641 1 98.44 111 VAL B CA 1
ATOM 2042 C C . VAL B 1 111 ? -9.609 11.164 15.359 1 98.44 111 VAL B C 1
ATOM 2044 O O . VAL B 1 111 ? -9.828 12.156 14.664 1 98.44 111 VAL B O 1
ATOM 2047 N N . HIS B 1 112 ? -10.055 9.891 15.102 1 98.31 112 HIS B N 1
ATOM 2048 C CA . HIS B 1 112 ? -10.844 9.68 13.891 1 98.31 112 HIS B CA 1
ATOM 2049 C C . HIS B 1 112 ? -12.172 10.43 13.961 1 98.31 112 HIS B C 1
ATOM 2051 O O . HIS B 1 112 ? -12.953 10.227 14.891 1 98.31 112 HIS B O 1
ATOM 2057 N N . ARG B 1 113 ? -12.414 11.266 12.953 1 97.38 113 ARG B N 1
ATOM 2058 C CA . ARG B 1 113 ? -13.727 11.883 12.781 1 97.38 113 ARG B CA 1
ATOM 2059 C C . ARG B 1 113 ? -14.5 11.219 11.648 1 97.38 113 ARG B C 1
ATOM 2061 O O . ARG B 1 113 ? -15.734 11.195 11.664 1 97.38 113 ARG B O 1
ATOM 2068 N N . ILE B 1 114 ? -13.773 10.836 10.719 1 98 114 ILE B N 1
ATOM 2069 C CA . ILE B 1 114 ? -14.219 9.984 9.617 1 98 114 ILE B CA 1
ATOM 2070 C C . ILE B 1 114 ? -13.531 8.625 9.711 1 98 114 ILE B C 1
ATOM 2072 O O . ILE B 1 114 ? -12.305 8.547 9.836 1 98 114 ILE B O 1
ATOM 2076 N N . PRO B 1 115 ? -14.352 7.539 9.672 1 98.06 115 PRO B N 1
ATOM 2077 C CA . PRO B 1 115 ? -13.711 6.227 9.797 1 98.06 115 PRO B CA 1
ATOM 2078 C C . PRO B 1 115 ? -12.625 5.996 8.742 1 98.06 115 PRO B C 1
ATOM 2080 O O . PRO B 1 115 ? -12.805 6.344 7.574 1 98.06 115 PRO B O 1
ATOM 2083 N N . PRO B 1 116 ? -11.461 5.387 9.133 1 98.25 116 PRO B N 1
ATOM 2084 C CA . PRO B 1 116 ? -10.367 5.141 8.195 1 98.25 116 PRO B CA 1
ATOM 2085 C C . PRO B 1 116 ? -10.789 4.305 6.992 1 98.25 116 PRO B C 1
ATOM 2087 O O . PRO B 1 116 ? -10.234 4.453 5.902 1 98.25 116 PRO B O 1
ATOM 2090 N N . SER B 1 117 ? -11.812 3.43 7.152 1 97.62 117 SER B N 1
ATOM 2091 C CA . SER B 1 117 ? -12.273 2.553 6.082 1 97.62 117 SER B CA 1
ATOM 2092 C C . SER B 1 117 ? -12.859 3.354 4.926 1 97.62 117 SER B C 1
ATOM 2094 O O . SER B 1 117 ? -13.07 2.818 3.834 1 97.62 117 SER B O 1
ATOM 2096 N N . PHE B 1 118 ? -13.109 4.648 5.121 1 98.5 118 PHE B N 1
ATOM 2097 C CA . PHE B 1 118 ? -13.656 5.504 4.074 1 98.5 118 PHE B CA 1
ATOM 2098 C C . PHE B 1 118 ? -12.539 6.109 3.23 1 98.5 118 PHE B C 1
ATOM 2100 O O . PHE B 1 118 ? -12.797 6.711 2.184 1 98.5 118 PHE B O 1
ATOM 2107 N N . VAL B 1 119 ? -11.305 5.996 3.621 1 98.75 119 VAL B N 1
ATOM 2108 C CA . VAL B 1 119 ? -10.18 6.574 2.893 1 98.75 119 VAL B CA 1
ATOM 2109 C C . VAL B 1 119 ? -9.898 5.75 1.64 1 98.75 119 VAL B C 1
ATOM 2111 O O . VAL B 1 119 ? -9.766 4.527 1.711 1 98.75 119 VAL B O 1
ATOM 2114 N N . LYS B 1 120 ? -9.75 6.465 0.457 1 98.25 120 LYS B N 1
ATOM 2115 C CA . LYS B 1 120 ? -9.594 5.758 -0.81 1 98.25 120 LYS B CA 1
ATOM 2116 C C . LYS B 1 120 ? -8.344 6.219 -1.545 1 98.25 120 LYS B C 1
ATOM 2118 O O . LYS B 1 120 ? -7.828 5.508 -2.412 1 98.25 120 LYS B O 1
ATOM 2123 N N . MET B 1 121 ? -7.875 7.395 -1.207 1 98.62 121 MET B N 1
ATOM 2124 C CA . MET B 1 121 ? -6.727 7.949 -1.916 1 98.62 121 MET B CA 1
ATOM 2125 C C . MET B 1 121 ? -5.863 8.789 -0.98 1 98.62 121 MET B C 1
ATOM 2127 O O . MET B 1 121 ? -6.387 9.547 -0.157 1 98.62 121 MET B O 1
ATOM 2131 N N . MET B 1 122 ? -4.605 8.617 -1.058 1 98.81 122 MET B N 1
ATOM 2132 C CA . MET B 1 122 ? -3.643 9.453 -0.345 1 98.81 122 MET B CA 1
ATOM 2133 C C . MET B 1 122 ? -2.871 10.336 -1.313 1 98.81 122 MET B C 1
ATOM 2135 O O . MET B 1 122 ? -2.514 9.906 -2.41 1 98.81 122 MET B O 1
ATOM 2139 N N . GLN B 1 123 ? -2.625 11.539 -0.926 1 98.81 123 GLN B N 1
ATOM 2140 C CA . GLN B 1 123 ? -1.79 12.461 -1.696 1 98.81 123 GLN B CA 1
ATOM 2141 C C . GLN B 1 123 ? -0.684 13.055 -0.831 1 98.81 123 GLN B C 1
ATOM 2143 O O . GLN B 1 123 ? -0.938 13.5 0.29 1 98.81 123 GLN B O 1
ATOM 2148 N N . VAL B 1 124 ? 0.511 12.977 -1.238 1 98.69 124 VAL B N 1
ATOM 2149 C CA . VAL B 1 124 ? 1.658 13.648 -0.635 1 98.69 124 VAL B CA 1
ATOM 2150 C C . VAL B 1 124 ? 2.135 14.781 -1.545 1 98.69 124 VAL B C 1
ATOM 2152 O O . VAL B 1 124 ? 2.377 14.57 -2.734 1 98.69 124 VAL B O 1
ATOM 2155 N N . SER B 1 125 ? 2.242 15.969 -0.979 1 98.62 125 SER B N 1
ATOM 2156 C CA . SER B 1 125 ? 2.512 17.094 -1.865 1 98.62 125 SER B CA 1
ATOM 2157 C C . SER B 1 125 ? 3.357 18.156 -1.17 1 98.62 125 SER B C 1
ATOM 2159 O O . SER B 1 125 ? 3.732 18 -0.007 1 98.62 125 SER B O 1
ATOM 2161 N N . ARG B 1 126 ? 3.68 19.266 -1.979 1 97.56 126 ARG B N 1
ATOM 2162 C CA . ARG B 1 126 ? 4.367 20.484 -1.598 1 97.56 126 ARG B CA 1
ATOM 2163 C C . ARG B 1 126 ? 5.875 20.359 -1.775 1 97.56 126 ARG B C 1
ATOM 2165 O O . ARG B 1 126 ? 6.355 20.094 -2.881 1 97.56 126 ARG B O 1
ATOM 2172 N N . ASP B 1 127 ? 6.613 20.656 -0.733 1 97.38 127 ASP B N 1
ATOM 2173 C CA . ASP B 1 127 ? 8.023 20.938 -0.956 1 97.38 127 ASP B CA 1
ATOM 2174 C C . ASP B 1 127 ? 8.906 19.797 -0.454 1 97.38 127 ASP B C 1
ATOM 2176 O O . ASP B 1 127 ? 9.773 20 0.401 1 97.38 127 ASP B O 1
ATOM 2180 N N . VAL B 1 128 ? 8.766 18.609 -1.152 1 97 128 VAL B N 1
ATOM 2181 C CA . VAL B 1 128 ? 9.539 17.453 -0.705 1 97 128 VAL B CA 1
ATOM 2182 C C . VAL B 1 128 ? 10 16.641 -1.913 1 97 128 VAL B C 1
ATOM 2184 O O . VAL B 1 128 ? 9.328 16.609 -2.945 1 97 128 VAL B O 1
ATOM 2187 N N . SER B 1 129 ? 11.172 16.094 -1.804 1 96.44 129 SER B N 1
ATOM 2188 C CA . SER B 1 129 ? 11.617 15 -2.66 1 96.44 129 SER B CA 1
ATOM 2189 C C . SER B 1 129 ? 11.328 13.648 -2.018 1 96.44 129 SER B C 1
ATOM 2191 O O . SER B 1 129 ? 11.914 13.305 -0.989 1 96.44 129 SER B O 1
ATOM 2193 N N . LEU B 1 130 ? 10.43 12.859 -2.637 1 97.19 130 LEU B N 1
ATOM 2194 C CA . LEU B 1 130 ? 9.953 11.617 -2.029 1 97.19 130 LEU B CA 1
ATOM 2195 C C . LEU B 1 130 ? 10.812 10.438 -2.469 1 97.19 130 LEU B C 1
ATOM 2197 O O . LEU B 1 130 ? 11.047 10.242 -3.664 1 97.19 130 LEU B O 1
ATOM 2201 N N . THR B 1 131 ? 11.273 9.703 -1.505 1 96.88 131 THR B N 1
ATOM 2202 C CA . THR B 1 131 ? 12.062 8.516 -1.801 1 96.88 131 THR B CA 1
ATOM 2203 C C . THR B 1 131 ? 11.188 7.266 -1.785 1 96.88 131 THR B C 1
ATOM 2205 O O . THR B 1 131 ? 11.344 6.387 -2.633 1 96.88 131 THR B O 1
ATOM 2208 N N . SER B 1 132 ? 10.258 7.176 -0.87 1 97.88 132 SER B N 1
ATOM 2209 C CA . SER B 1 132 ? 9.406 5.996 -0.826 1 97.88 132 SER B CA 1
ATOM 2210 C C . SER B 1 132 ? 8.094 6.285 -0.101 1 97.88 132 SER B C 1
ATOM 2212 O O . SER B 1 132 ? 8.039 7.148 0.776 1 97.88 132 SER B O 1
ATOM 2214 N N . VAL B 1 133 ? 7.066 5.629 -0.519 1 98.62 133 VAL B N 1
ATOM 2215 C CA . VAL B 1 133 ? 5.766 5.582 0.142 1 98.62 133 VAL B CA 1
ATOM 2216 C C . VAL B 1 133 ? 5.305 4.129 0.271 1 98.62 133 VAL B C 1
ATOM 2218 O O . VAL B 1 133 ? 5.219 3.408 -0.725 1 98.62 133 VAL B O 1
ATOM 2221 N N . CYS B 1 134 ? 5.023 3.682 1.496 1 98.56 134 CYS B N 1
ATOM 2222 C CA . CYS B 1 134 ? 4.605 2.309 1.759 1 98.56 134 CYS B CA 1
ATOM 2223 C C . CYS B 1 134 ? 3.297 2.277 2.541 1 98.56 134 CYS B C 1
ATOM 2225 O O . CYS B 1 134 ? 3.105 3.064 3.469 1 98.56 134 CYS B O 1
ATOM 2227 N N . VAL B 1 135 ? 2.438 1.407 2.158 1 98.75 135 VAL B N 1
ATOM 2228 C CA . VAL B 1 135 ? 1.208 1.146 2.896 1 98.75 135 VAL B CA 1
ATOM 2229 C C . VAL B 1 135 ? 1.162 -0.32 3.324 1 98.75 135 VAL B C 1
ATOM 2231 O O . VAL B 1 135 ? 1.304 -1.22 2.492 1 98.75 135 VAL B O 1
ATOM 2234 N N . CYS B 1 136 ?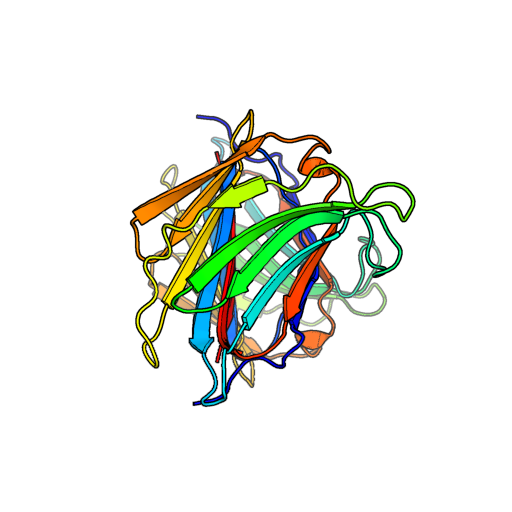 0.949 -0.558 4.617 1 98.38 136 CYS B N 1
ATOM 2235 C CA . CYS B 1 136 ? 0.888 -1.909 5.164 1 98.38 136 CYS B CA 1
ATOM 2236 C C . CYS B 1 136 ? -0.448 -2.158 5.855 1 98.38 136 CYS B C 1
ATOM 2238 O O . CYS B 1 136 ? -0.892 -1.346 6.668 1 98.38 136 CYS B O 1
ATOM 2240 N N . ASN B 1 137 ? -1.031 -3.25 5.426 1 97.94 137 ASN B N 1
ATOM 2241 C CA . ASN B 1 137 ? -2.244 -3.703 6.098 1 97.94 137 ASN B CA 1
ATOM 2242 C C . ASN B 1 137 ? -2.002 -4.988 6.887 1 97.94 137 ASN B C 1
ATOM 2244 O O . ASN B 1 137 ? -1.426 -5.941 6.363 1 97.94 137 ASN B O 1
ATOM 2248 N N . GLY B 1 138 ? -2.25 -4.961 8.164 1 90.75 138 GLY B N 1
ATOM 2249 C CA . GLY B 1 138 ? -2.053 -6.152 8.977 1 90.75 138 GLY B CA 1
ATOM 2250 C C . GLY B 1 138 ? -2.709 -6.062 10.344 1 90.75 138 GLY B C 1
ATOM 2251 O O . GLY B 1 138 ? -3.26 -5.023 10.703 1 90.75 138 GLY B O 1
ATOM 2252 N N . ARG B 1 139 ? -3.01 -7.18 10.992 1 72.25 139 ARG B N 1
ATOM 2253 C CA . ARG B 1 139 ? -3.59 -7.199 12.328 1 72.25 139 ARG B CA 1
ATOM 2254 C C . ARG B 1 139 ? -2.535 -7.539 13.375 1 72.25 139 ARG B C 1
ATOM 2256 O O . ARG B 1 139 ? -1.543 -8.203 13.07 1 72.25 139 ARG B O 1
#

Organism: Macaca fascicularis (NCBI:txid9541)

Secondary structure (DSSP, 8-state):
--PBPSSEEEE----TT-EEEEEEEE-SSSS-EEEEEEESSSSTTS-EEEEEEEETTTEEEEEEEETTEE---EEE------TTS-EEEEEEE-SSEEEEEETTEEEEEEE-SS-GGG--EEEEEESEEEEEEEEEEE-/--PBPSSEEEE----TT-EEEEEEEE-SSSS-EEEEEEESSSSTTS-EEEEEEEETTTEEEEEEEETTEE---EEE------TTS-EEEEEEE-SSEEEEEETTEEEEEEE-SS-GGG--EEEEEESEEEEEEEEEEE-

Solvent-accessible surface area (backbone atoms only — not comparable to full-atom values): 14111 Å² total; per-residue (Å²): 128,61,52,53,65,72,68,33,75,43,53,42,74,40,44,66,46,16,35,37,41,40,29,30,28,53,42,97,58,88,76,28,32,42,34,40,39,32,18,49,33,90,47,91,80,44,36,26,52,38,34,41,36,33,37,66,75,54,34,36,42,34,36,34,28,54,90,82,38,73,58,79,72,43,74,45,62,72,49,82,57,56,88,78,35,76,46,40,40,35,42,34,31,46,91,61,25,40,36,34,27,37,69,87,40,79,69,51,69,51,65,62,83,44,67,55,71,47,31,32,22,36,37,40,34,78,31,52,45,31,40,34,44,31,43,34,41,33,94,129,64,51,53,65,73,67,32,76,44,53,42,75,40,44,66,47,16,36,38,41,40,29,30,26,52,42,98,58,88,74,28,31,43,35,38,38,32,18,48,33,87,46,90,80,43,35,28,53,39,33,40,35,34,37,64,75,53,35,35,43,35,35,34,29,54,89,84,36,74,57,79,72,44,74,46,62,71,51,83,58,56,87,77,36,77,46,39,41,36,42,34,31,46,92,61,26,39,38,36,26,36,66,86,39,79,68,51,69,49,66,62,83,42,68,54,70,47,32,32,22,35,37,40,34,78,31,52,46,31,40,33,44,31,42,35,41,30,93

pLDDT: mean 95.8, std 6.42, range [44.0, 98.88]

Radius of gyration: 19.82 Å; Cα contacts (8 Å, |Δi|>4): 809; chains: 2; bounding box: 37×60×41 Å

Nearest PDB structures (foldseek):
  6kjx-assembly1_A  TM=9.779E-01  e=1.193E-24  Homo sapiens
  6kjw-assembly1_A  TM=9.827E-01  e=3.021E-24  Homo sapiens
  6kjy-assembly1_A  TM=9.792E-01  e=2.458E-24  Homo sapiens
  5xrl-assembly1_A-2  TM=9.691E-01  e=2.253E-18  Homo sapiens
  6a1v-assembly1_A-2  TM=9.699E-01  e=3.405E-18  Homo sapiens